Protein AF-0000000080585719 (afdb_homodimer)

Nearest PDB structures (foldseek):
  9jkq-assembly1_R  TM=3.607E-01  e=2.570E+00  Escherichia coli
  8w88-assembly1_R  TM=3.887E-01  e=6.322E+00  Homo sapiens
  5dwk-assembly1_B  TM=4.148E-01  e=4.590E+00  Escherichia coli K-12
  9jkq-assembly1_R  TM=3.609E-01  e=3.907E+00  Escherichia coli

Secondary structure (DSSP, 8-state):
-TT-HHHHHHHHHHHHTT-THHHHHHHHHIIIIIHHHHHHHHHHHTPPPPPHHHHHHHHHHHHHHHHHHHHHHHHHHTS-----S-HHHHHHHHHHHHHHHHHHHHHHHHH--/-TT-HHHHHHHHHHHHTT-THHHHHHHHHIIIIIHHHHHHHHHHTTPPPPPHHHHHHHHHHHHHHHHHHHHHHHHHHTS-----S-HHHHHHHHHHHHHHHHHHHHHHHHH--

pLDDT: mean 91.52, std 8.3, range [47.84, 97.88]

Radius of gyration: 17.31 Å; Cα contacts (8 Å, |Δi|>4): 203; chains: 2; bounding box: 44×42×34 Å

Structure (mmCIF, N/CA/C/O backbone):
data_AF-0000000080585719-model_v1
#
loop_
_entity.id
_entity.type
_entity.pdbx_description
1 polymer 'Transcriptional regulator TetR C-terminal Proteobacteria type domain-containing protein'
#
loop_
_atom_site.group_PDB
_atom_site.id
_atom_site.type_symbol
_atom_site.label_atom_id
_atom_site.label_alt_id
_atom_site.label_comp_id
_atom_site.label_asym_id
_atom_site.label_entity_id
_atom_site.label_seq_id
_atom_site.pdbx_PDB_ins_code
_atom_site.Cartn_x
_atom_site.Cartn_y
_atom_site.Cartn_z
_atom_site.occupancy
_atom_site.B_iso_or_equiv
_atom_site.auth_seq_id
_atom_site.auth_comp_id
_atom_site.auth_asym_id
_atom_site.auth_atom_id
_atom_site.pdbx_PDB_model_num
ATOM 1 N N . MET A 1 1 ? 10.328 -5.699 15.445 1 47.84 1 MET A N 1
ATOM 2 C CA . MET A 1 1 ? 9.688 -4.465 14.992 1 47.84 1 MET A CA 1
ATOM 3 C C . MET A 1 1 ? 9.953 -4.227 13.508 1 47.84 1 MET A C 1
ATOM 5 O O . MET A 1 1 ? 11.102 -4.109 13.094 1 47.84 1 MET A O 1
ATOM 9 N N . ILE A 1 2 ? 9.125 -4.602 12.672 1 58.59 2 ILE A N 1
ATOM 10 C CA . ILE A 1 2 ? 9.273 -4.762 11.234 1 58.59 2 ILE A CA 1
ATOM 11 C C . ILE A 1 2 ? 9.617 -3.416 10.594 1 58.59 2 ILE A C 1
ATOM 13 O O . ILE A 1 2 ? 10.195 -3.369 9.508 1 58.59 2 ILE A O 1
ATOM 17 N N . LEU A 1 3 ? 9.523 -2.436 11.453 1 74.31 3 LEU A N 1
ATOM 18 C CA . LEU A 1 3 ? 9.773 -1.144 10.82 1 74.31 3 LEU A CA 1
ATOM 19 C C . LEU A 1 3 ? 10.969 -0.452 11.461 1 74.31 3 LEU A C 1
ATOM 21 O O . LEU A 1 3 ? 10.852 0.673 11.953 1 74.31 3 LEU A O 1
ATOM 25 N N . GLN A 1 4 ? 12.102 -1.219 11.508 1 89.12 4 GLN A N 1
ATOM 26 C CA . GLN A 1 4 ? 13.32 -0.628 12.047 1 89.12 4 GLN A CA 1
ATOM 27 C C . GLN A 1 4 ? 14.125 0.063 10.953 1 89.12 4 GLN A C 1
ATOM 29 O O . GLN A 1 4 ? 14.203 -0.429 9.82 1 89.12 4 GLN A O 1
ATOM 34 N N . SER A 1 5 ? 14.742 1.029 11.344 1 90 5 SER A N 1
ATOM 35 C CA . SER A 1 5 ? 15.461 1.885 10.406 1 90 5 SER A CA 1
ATOM 36 C C . SER A 1 5 ? 16.516 1.099 9.648 1 90 5 SER A C 1
ATOM 38 O O . SER A 1 5 ? 16.5 1.054 8.414 1 90 5 SER A O 1
ATOM 40 N N . ASP A 1 6 ? 17.422 0.39 10.375 1 92 6 ASP A N 1
ATOM 41 C CA . ASP A 1 6 ? 18.531 -0.284 9.711 1 92 6 ASP A CA 1
ATOM 42 C C . ASP A 1 6 ? 18.031 -1.37 8.766 1 92 6 ASP A C 1
ATOM 44 O O . ASP A 1 6 ? 18.562 -1.542 7.668 1 92 6 ASP A O 1
ATOM 48 N N . TRP A 1 7 ? 17.062 -2.014 9.188 1 93 7 TRP A N 1
ATOM 49 C CA . TRP A 1 7 ? 16.531 -3.105 8.383 1 93 7 TRP A CA 1
ATOM 50 C C . TRP A 1 7 ? 15.914 -2.58 7.094 1 93 7 TRP A C 1
ATOM 52 O O . TRP A 1 7 ? 16.188 -3.096 6.008 1 93 7 TRP A O 1
ATOM 62 N N . ILE A 1 8 ? 15.203 -1.575 7.176 1 94.62 8 ILE A N 1
ATOM 63 C CA . ILE A 1 8 ? 14.508 -1.005 6.027 1 94.62 8 I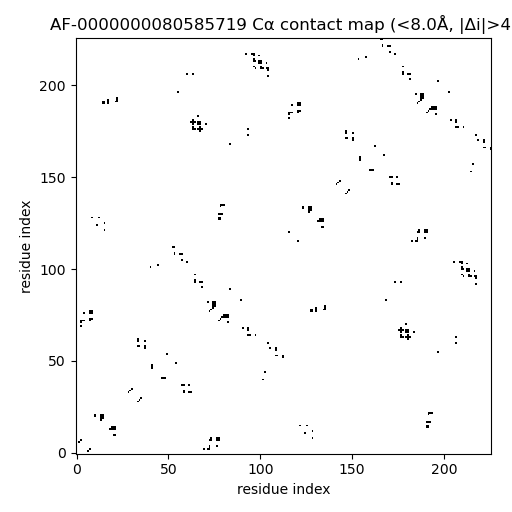LE A CA 1
ATOM 64 C C . ILE A 1 8 ? 15.531 -0.443 5.039 1 94.62 8 ILE A C 1
ATOM 66 O O . ILE A 1 8 ? 15.445 -0.699 3.836 1 94.62 8 ILE A O 1
ATOM 70 N N . ARG A 1 9 ? 16.469 0.208 5.559 1 94.12 9 ARG A N 1
ATOM 71 C CA . ARG A 1 9 ? 17.484 0.806 4.695 1 94.12 9 ARG A CA 1
ATOM 72 C C . ARG A 1 9 ? 18.328 -0.268 4.016 1 94.12 9 ARG A C 1
ATOM 74 O O . ARG A 1 9 ? 18.594 -0.188 2.816 1 94.12 9 ARG A O 1
ATOM 81 N N . ILE A 1 10 ? 18.688 -1.294 4.754 1 92.81 10 ILE A N 1
ATOM 82 C CA . ILE A 1 10 ? 19.484 -2.395 4.207 1 92.81 10 ILE A CA 1
ATOM 83 C C . ILE A 1 10 ? 18.672 -3.143 3.156 1 92.81 10 ILE A C 1
ATOM 85 O O . ILE A 1 10 ? 19.188 -3.488 2.092 1 92.81 10 ILE A O 1
ATOM 89 N N . PHE A 1 11 ? 17.484 -3.371 3.463 1 94.94 11 PHE A N 1
ATOM 90 C CA . PHE A 1 11 ? 16.609 -4.109 2.562 1 94.94 11 PHE A CA 1
ATOM 91 C C . PHE A 1 11 ? 16.469 -3.383 1.23 1 94.94 11 PHE A C 1
ATOM 93 O O . PHE A 1 11 ? 16.578 -3.996 0.168 1 94.94 11 PHE A O 1
ATOM 100 N N . ILE A 1 12 ? 16.266 -2.064 1.267 1 94.88 12 ILE A N 1
ATOM 101 C CA . ILE A 1 12 ? 16.094 -1.271 0.055 1 94.88 12 ILE A CA 1
ATOM 102 C C . ILE A 1 12 ? 17.422 -1.181 -0.693 1 94.88 12 ILE A C 1
ATOM 104 O O . ILE A 1 12 ? 17.469 -1.32 -1.917 1 94.88 12 ILE A O 1
ATOM 108 N N . PHE A 1 13 ? 18.484 -0.974 0.058 1 93.81 13 PHE A N 1
ATOM 109 C CA . PHE A 1 13 ? 19.797 -0.902 -0.562 1 93.81 13 PHE A CA 1
ATOM 110 C C . PHE A 1 13 ? 20.141 -2.215 -1.257 1 93.81 13 PHE A C 1
ATOM 112 O O . PHE A 1 13 ? 20.703 -2.215 -2.354 1 93.81 13 PHE A O 1
ATOM 119 N N . ALA A 1 14 ? 19.844 -3.324 -0.63 1 94.31 14 ALA A N 1
ATOM 120 C CA . ALA A 1 14 ? 20.094 -4.641 -1.21 1 94.31 14 ALA A CA 1
ATOM 121 C C . ALA A 1 14 ? 19.328 -4.82 -2.518 1 94.31 14 ALA A C 1
ATOM 123 O O . ALA A 1 14 ? 19.812 -5.484 -3.439 1 94.31 14 ALA A O 1
ATOM 124 N N . GLY A 1 15 ? 18.203 -4.285 -2.598 1 93.12 15 GLY A N 1
ATOM 125 C CA . GLY A 1 15 ? 17.422 -4.328 -3.826 1 93.12 15 GLY A CA 1
ATOM 126 C C . GLY A 1 15 ? 18.047 -3.525 -4.953 1 93.12 15 GLY A C 1
ATOM 127 O O . GLY A 1 15 ? 18.109 -3.99 -6.094 1 93.12 15 GLY A O 1
ATOM 128 N N . LEU A 1 16 ? 18.578 -2.373 -4.574 1 92 16 LEU A N 1
ATOM 129 C CA . LEU A 1 16 ? 19.188 -1.503 -5.578 1 92 16 LEU A CA 1
ATOM 130 C C . LEU A 1 16 ? 20.469 -2.109 -6.121 1 92 16 LEU A C 1
ATOM 132 O O . LEU A 1 16 ? 20.844 -1.867 -7.27 1 92 16 LEU A O 1
ATOM 136 N N . THR A 1 17 ? 21.047 -2.932 -5.273 1 88.94 17 THR A N 1
ATOM 137 C CA . THR A 1 17 ? 22.328 -3.523 -5.664 1 88.94 17 THR A CA 1
ATOM 138 C C . THR A 1 17 ? 22.141 -4.969 -6.117 1 88.94 17 THR A C 1
ATOM 140 O O . THR A 1 17 ? 23.109 -5.688 -6.352 1 88.94 17 THR A O 1
ATOM 143 N N . ARG A 1 18 ? 20.938 -5.438 -6.285 1 80.19 18 ARG A N 1
ATOM 144 C CA . ARG A 1 18 ? 20.547 -6.734 -6.82 1 80.19 18 ARG A CA 1
ATOM 145 C C . ARG A 1 18 ? 21.141 -7.871 -5.988 1 80.19 18 ARG A C 1
ATOM 147 O O . ARG A 1 18 ? 21.688 -8.82 -6.535 1 80.19 18 ARG A O 1
ATOM 154 N N . GLN A 1 19 ? 21 -7.664 -4.719 1 77.88 19 GLN A N 1
ATOM 155 C CA . GLN A 1 19 ? 21.375 -8.742 -3.809 1 77.88 19 GLN A CA 1
ATOM 156 C C . GLN A 1 19 ? 20.188 -9.688 -3.58 1 77.88 19 GLN A C 1
ATOM 158 O O . GLN A 1 19 ? 19.031 -9.273 -3.66 1 77.88 19 GLN A O 1
ATOM 163 N N . ALA A 1 20 ? 20.422 -10.906 -3.393 1 80.94 20 ALA A N 1
ATOM 164 C CA . ALA A 1 20 ? 19.438 -11.984 -3.393 1 80.94 20 ALA A CA 1
ATOM 165 C C . ALA A 1 20 ? 18.625 -11.992 -2.098 1 80.94 20 ALA A C 1
ATOM 167 O O . ALA A 1 20 ? 17.688 -12.766 -1.956 1 80.94 20 ALA A O 1
ATOM 168 N N . ILE A 1 21 ? 18.844 -11.125 -1.177 1 87.25 21 ILE A N 1
ATOM 169 C CA . ILE A 1 21 ? 18.203 -11.172 0.133 1 87.25 21 ILE A CA 1
ATOM 170 C C . ILE A 1 21 ? 16.703 -10.875 -0.011 1 87.25 21 ILE A C 1
ATOM 172 O O . ILE A 1 21 ? 15.883 -11.453 0.699 1 87.25 21 ILE A O 1
ATOM 176 N N . ASN A 1 22 ? 16.359 -9.992 -0.941 1 92.69 22 ASN A N 1
ATOM 177 C CA . ASN A 1 22 ? 14.961 -9.586 -1.087 1 92.69 22 ASN A CA 1
ATOM 178 C C . ASN A 1 22 ? 14.094 -10.734 -1.598 1 92.69 22 ASN A C 1
ATOM 180 O O . ASN A 1 22 ? 13.016 -10.984 -1.068 1 92.69 22 ASN A O 1
ATOM 184 N N . ASP A 1 23 ? 14.688 -11.398 -2.543 1 90.31 23 ASP A N 1
ATOM 185 C CA . ASP A 1 23 ? 13.945 -12.508 -3.137 1 90.31 23 ASP A CA 1
ATOM 186 C C . ASP A 1 23 ? 13.617 -13.57 -2.092 1 90.31 23 ASP A C 1
ATOM 188 O O . ASP A 1 23 ? 12.469 -14 -1.972 1 90.31 23 ASP A O 1
ATOM 192 N N . ARG A 1 24 ? 14.617 -13.945 -1.354 1 91.62 24 ARG A N 1
ATOM 193 C CA . ARG A 1 24 ? 14.438 -14.984 -0.346 1 91.62 24 ARG A CA 1
ATOM 194 C C . ARG A 1 24 ? 13.484 -14.531 0.75 1 91.62 24 ARG A C 1
ATOM 196 O O . ARG A 1 24 ? 12.594 -15.281 1.152 1 91.62 24 ARG A O 1
ATOM 203 N N . TYR A 1 25 ? 13.672 -13.305 1.174 1 93.69 25 TYR A N 1
ATOM 204 C CA . TYR A 1 25 ? 12.852 -12.75 2.246 1 93.69 25 TYR A CA 1
ATOM 205 C C . TYR A 1 25 ? 11.391 -12.648 1.819 1 93.69 25 TYR A C 1
ATOM 207 O O . TYR A 1 25 ? 10.492 -13.062 2.559 1 93.69 25 TYR A O 1
ATOM 215 N N . LEU A 1 26 ? 11.156 -12.211 0.657 1 95.06 26 LEU A N 1
ATOM 216 C CA . LEU A 1 26 ? 9.789 -11.969 0.188 1 95.06 26 LEU A CA 1
ATOM 217 C C . LEU A 1 26 ? 9.117 -13.281 -0.201 1 95.06 26 LEU A C 1
ATOM 219 O O . LEU A 1 26 ? 7.902 -13.43 -0.034 1 95.06 26 LEU A O 1
ATOM 223 N N . ALA A 1 27 ? 9.922 -14.227 -0.67 1 93.25 27 ALA A N 1
ATOM 224 C CA . ALA A 1 27 ? 9.367 -15.555 -0.932 1 93.25 27 ALA A CA 1
ATOM 225 C C . ALA A 1 27 ? 8.898 -16.219 0.359 1 93.25 27 ALA A C 1
ATOM 227 O O . ALA A 1 27 ? 7.828 -16.828 0.394 1 93.25 27 ALA A O 1
ATOM 228 N N . ASP A 1 28 ? 9.695 -16.078 1.362 1 94.31 28 ASP A N 1
ATOM 229 C CA . ASP A 1 28 ? 9.328 -16.641 2.66 1 94.31 28 ASP A CA 1
ATOM 230 C C . ASP A 1 28 ? 8.102 -15.93 3.238 1 94.31 28 ASP A C 1
ATOM 232 O O . ASP A 1 28 ? 7.215 -16.578 3.795 1 94.31 28 ASP A O 1
ATOM 236 N N . LEU A 1 29 ? 8.047 -14.625 3.113 1 95.12 29 LEU A N 1
ATOM 237 C CA . LEU A 1 29 ? 6.906 -13.844 3.582 1 95.12 29 LEU A CA 1
ATOM 238 C C . LEU A 1 29 ? 5.621 -14.273 2.885 1 95.12 29 LEU A C 1
ATOM 240 O O . LEU A 1 29 ? 4.59 -14.461 3.533 1 95.12 29 LEU A O 1
ATOM 244 N N . ARG A 1 30 ? 5.656 -14.477 1.627 1 95.62 30 ARG A N 1
ATOM 245 C CA . ARG A 1 30 ? 4.504 -14.922 0.853 1 95.62 30 ARG A CA 1
ATOM 246 C C . ARG A 1 30 ? 4.016 -16.281 1.335 1 95.62 30 ARG A C 1
ATOM 248 O O . ARG A 1 30 ? 2.824 -16.469 1.604 1 95.62 30 ARG A O 1
ATOM 255 N N . ALA A 1 31 ? 4.938 -17.219 1.535 1 93.75 31 ALA A N 1
ATOM 256 C CA . ALA A 1 31 ? 4.586 -18.594 1.883 1 93.75 31 ALA A CA 1
ATOM 257 C C . ALA A 1 31 ? 4.066 -18.688 3.314 1 93.75 31 ALA A C 1
ATOM 259 O O . ALA A 1 31 ? 3.123 -19.422 3.596 1 93.75 31 ALA A O 1
ATOM 260 N N . ARG A 1 32 ? 4.621 -17.844 4.145 1 95.44 32 ARG A N 1
ATOM 261 C CA . ARG A 1 32 ? 4.32 -18 5.566 1 95.44 32 ARG A CA 1
ATOM 262 C C . ARG A 1 32 ? 3.152 -17.125 5.984 1 95.44 32 ARG A C 1
ATOM 264 O O . ARG A 1 32 ? 2.402 -17.469 6.898 1 95.44 32 ARG A O 1
ATOM 271 N N . VAL A 1 33 ? 2.988 -16.078 5.258 1 96.44 33 VAL A N 1
ATOM 272 C CA . VAL A 1 33 ? 2.012 -15.117 5.77 1 96.44 33 VAL A CA 1
ATOM 273 C C . VAL A 1 33 ? 0.908 -14.906 4.738 1 96.44 33 VAL A C 1
ATOM 275 O O . VAL A 1 33 ? -0.271 -15.125 5.023 1 96.44 33 VAL A O 1
ATOM 278 N N . PHE A 1 34 ? 1.269 -14.57 3.537 1 97.44 34 PHE A N 1
ATOM 279 C CA . PHE A 1 34 ? 0.259 -14.219 2.547 1 97.44 34 PHE A CA 1
ATOM 280 C C . PHE A 1 34 ? -0.643 -15.406 2.242 1 97.44 34 PHE A C 1
ATOM 282 O O . PHE A 1 34 ? -1.868 -15.273 2.223 1 97.44 34 PHE A O 1
ATOM 289 N N . ASP A 1 35 ? -0.037 -16.547 2.055 1 96.75 35 ASP A N 1
ATOM 290 C CA . ASP A 1 35 ? -0.798 -17.734 1.726 1 96.75 35 ASP A CA 1
ATOM 291 C C . ASP A 1 35 ? -1.757 -18.109 2.855 1 96.75 35 ASP A C 1
ATOM 293 O O . ASP A 1 35 ? -2.902 -18.5 2.605 1 96.75 35 ASP A O 1
ATOM 297 N N . VAL A 1 36 ? -1.31 -17.969 4.074 1 97.12 36 VAL A N 1
ATOM 298 C CA . VAL A 1 36 ? -2.139 -18.281 5.234 1 97.12 36 VAL A CA 1
ATOM 299 C C . VAL A 1 36 ? -3.311 -17.312 5.312 1 97.12 36 VAL A C 1
ATOM 301 O O . VAL A 1 36 ? -4.449 -17.719 5.551 1 97.12 36 VAL A O 1
ATOM 304 N N . VAL A 1 37 ? -3.07 -16.062 5.066 1 96.81 37 VAL A N 1
ATOM 305 C CA . VAL A 1 37 ? -4.109 -15.031 5.109 1 96.81 37 VAL A CA 1
ATOM 306 C C . VAL A 1 37 ? -5.156 -15.312 4.031 1 96.81 37 VAL A C 1
ATOM 308 O O . VAL A 1 37 ? -6.359 -15.273 4.301 1 96.81 37 VAL A O 1
ATOM 311 N N . LEU A 1 38 ? -4.664 -15.656 2.846 1 96.06 38 LEU A N 1
ATOM 312 C CA . LEU A 1 38 ? -5.578 -15.906 1.739 1 96.06 38 LEU A CA 1
ATOM 313 C C . LEU A 1 38 ? -6.43 -17.141 2.01 1 96.06 38 LEU A C 1
ATOM 315 O O . LEU A 1 38 ? -7.621 -17.172 1.693 1 96.06 38 LEU A O 1
ATOM 319 N N . GLN A 1 39 ? -5.777 -18.141 2.6 1 96.19 39 GLN A N 1
ATOM 320 C CA . GLN A 1 39 ? -6.512 -19.359 2.932 1 96.19 39 GLN A CA 1
ATOM 321 C C . GLN A 1 39 ? -7.617 -19.078 3.947 1 96.19 39 GLN A C 1
ATOM 323 O O . GLN A 1 39 ? -8.742 -19.562 3.803 1 96.19 39 GLN A O 1
ATOM 328 N N . GLU A 1 40 ? -7.309 -18.281 4.918 1 96.5 40 GLU A N 1
ATOM 329 C CA . GLU A 1 40 ? -8.289 -17.922 5.945 1 96.5 40 GLU A CA 1
ATOM 330 C C . GLU A 1 40 ? -9.414 -17.078 5.367 1 96.5 40 GLU A C 1
ATOM 332 O O . GLU A 1 40 ? -10.578 -17.234 5.734 1 96.5 40 GLU A O 1
ATOM 337 N N . LEU A 1 41 ? -9.055 -16.188 4.477 1 95.31 41 LEU A N 1
ATOM 338 C CA . LEU A 1 41 ? -10.062 -15.336 3.85 1 95.31 41 LEU A CA 1
ATOM 339 C C . LEU A 1 41 ? -11 -16.156 2.975 1 95.31 41 LEU A C 1
ATOM 341 O O . LEU A 1 41 ? -12.211 -15.938 2.988 1 95.31 41 LEU A O 1
ATOM 345 N N . ARG A 1 42 ? -10.43 -17.078 2.203 1 94.62 42 ARG A N 1
ATOM 346 C CA . ARG A 1 42 ? -11.25 -17.938 1.36 1 94.62 42 ARG A CA 1
ATOM 347 C C . ARG A 1 42 ? -12.203 -18.781 2.203 1 94.62 42 ARG A C 1
ATOM 349 O O . ARG A 1 42 ? -13.375 -18.953 1.854 1 94.62 42 ARG A O 1
ATOM 356 N N . PHE A 1 43 ? -11.656 -19.312 3.307 1 95.19 43 PHE A N 1
ATOM 357 C CA . PHE A 1 43 ? -12.461 -20.125 4.203 1 95.19 43 PHE A CA 1
ATOM 358 C C . PHE A 1 43 ? -13.602 -19.312 4.801 1 95.19 43 PHE A C 1
ATOM 360 O O . PHE A 1 43 ? -14.758 -19.75 4.785 1 95.19 43 PHE A O 1
ATOM 367 N N . GLU A 1 44 ? -13.266 -18.141 5.297 1 94.56 44 GLU A N 1
ATOM 368 C CA . GLU A 1 44 ? -14.234 -17.281 5.953 1 94.56 44 GLU A CA 1
ATOM 369 C C . GLU A 1 44 ? -15.367 -16.891 4.996 1 94.56 44 GLU A C 1
ATOM 371 O O . GLU A 1 44 ? -16.516 -16.75 5.414 1 94.56 44 GLU A O 1
ATOM 376 N N . HIS A 1 45 ? -15.062 -16.797 3.762 1 92.88 45 HIS A N 1
ATOM 377 C CA . HIS A 1 45 ? -16.062 -16.266 2.836 1 92.88 45 HIS A CA 1
ATOM 378 C C . HIS A 1 45 ? -16.578 -17.359 1.911 1 92.88 45 HIS A C 1
ATOM 380 O O . HIS A 1 45 ? -17.312 -17.078 0.961 1 92.88 45 HIS A O 1
ATOM 386 N N . GLY A 1 46 ? -16.141 -18.578 2.127 1 92.44 46 GLY A N 1
ATOM 387 C CA . GLY A 1 46 ? -16.672 -19.719 1.407 1 92.44 46 GLY A CA 1
ATOM 388 C C . GLY A 1 46 ? -16.266 -19.75 -0.054 1 92.44 46 GLY A C 1
ATOM 389 O O . GLY A 1 46 ? -17.078 -20.094 -0.92 1 92.44 46 GLY A O 1
ATOM 390 N N . LEU A 1 47 ? -15.094 -19.359 -0.345 1 92.56 47 LEU A N 1
ATOM 391 C CA . LEU A 1 47 ? -14.609 -19.312 -1.722 1 92.56 47 LEU A CA 1
ATOM 392 C C . LEU A 1 47 ? -13.867 -20.594 -2.076 1 92.56 47 LEU A C 1
ATOM 394 O O . LEU A 1 47 ? -13.141 -21.156 -1.247 1 92.56 47 LEU A O 1
ATOM 398 N N . ALA A 1 48 ? -14.117 -21.047 -3.287 1 93 48 ALA A N 1
ATOM 399 C CA . ALA A 1 48 ? -13.438 -22.25 -3.787 1 93 48 ALA A CA 1
ATOM 400 C C . ALA A 1 48 ? -11.945 -21.984 -4.004 1 93 48 ALA A C 1
ATOM 402 O O . ALA A 1 48 ? -11.508 -20.828 -3.984 1 93 48 ALA A O 1
ATOM 403 N N . GLU A 1 49 ? -11.172 -23 -4.109 1 93.62 49 GLU A N 1
ATOM 404 C CA . GLU A 1 49 ? -9.758 -22.875 -4.453 1 93.62 49 GLU A CA 1
ATOM 405 C C . GLU A 1 49 ? -9.562 -22.078 -5.738 1 93.62 49 GLU A C 1
ATOM 407 O O . GLU A 1 49 ? -10.312 -22.25 -6.699 1 93.62 49 GLU A O 1
ATOM 412 N N . PRO A 1 50 ? -8.602 -21.281 -5.676 1 93.12 50 PRO A N 1
ATOM 413 C CA . PRO A 1 50 ? -8.43 -20.406 -6.84 1 93.12 50 PRO A CA 1
ATOM 414 C C . PRO A 1 50 ? -7.754 -21.125 -8.016 1 93.12 50 PRO A C 1
ATOM 416 O O . PRO A 1 50 ? -6.973 -22.047 -7.809 1 93.12 50 PRO A O 1
ATOM 419 N N . THR A 1 51 ? -8.117 -20.656 -9.234 1 93.88 51 THR A N 1
ATOM 420 C CA . THR A 1 51 ? -7.258 -20.938 -10.367 1 93.88 51 THR A CA 1
ATOM 421 C C . THR A 1 51 ? -5.91 -20.234 -10.227 1 93.88 51 THR A C 1
ATOM 423 O O . THR A 1 51 ? -5.734 -19.406 -9.328 1 93.88 51 THR A O 1
ATOM 426 N N . ALA A 1 52 ? -4.98 -20.547 -11.062 1 92.38 52 ALA A N 1
ATOM 427 C CA . ALA A 1 52 ? -3.662 -19.922 -11.016 1 92.38 52 ALA A CA 1
ATOM 428 C C . ALA A 1 52 ? -3.766 -18.406 -11.156 1 92.38 52 ALA A C 1
ATOM 430 O O . ALA A 1 52 ? -3.123 -17.656 -10.414 1 92.38 52 ALA A O 1
ATOM 431 N N . GLN A 1 53 ? -4.582 -17.938 -12.047 1 90.94 53 GLN A N 1
ATOM 432 C CA . GLN A 1 53 ? -4.75 -16.5 -12.281 1 90.94 53 GLN A CA 1
ATOM 433 C C . GLN A 1 53 ? -5.465 -15.836 -11.117 1 90.94 53 GLN A C 1
ATOM 435 O O . GLN A 1 53 ? -5.105 -14.719 -10.719 1 90.94 53 GLN A O 1
ATOM 440 N N . GLN A 1 54 ? -6.445 -16.547 -10.594 1 91.31 54 GLN A N 1
ATOM 441 C CA . GLN A 1 54 ? -7.152 -16 -9.43 1 91.31 54 GLN A CA 1
ATOM 442 C C . GLN A 1 54 ? -6.211 -15.844 -8.242 1 91.31 54 GLN A C 1
ATOM 444 O O . GLN A 1 54 ? -6.285 -14.852 -7.516 1 91.31 54 GLN A O 1
ATOM 449 N N . TYR A 1 55 ? -5.344 -16.828 -8.07 1 92.88 55 TYR A N 1
ATOM 450 C CA . TYR A 1 55 ? -4.367 -16.766 -6.984 1 92.88 55 TYR A CA 1
ATOM 451 C C . TYR A 1 55 ? -3.436 -15.57 -7.16 1 92.88 55 TYR A C 1
ATOM 453 O O . TYR A 1 55 ? -3.168 -14.844 -6.207 1 92.88 55 TYR A O 1
ATOM 461 N N . GLU A 1 56 ? -2.986 -15.367 -8.367 1 91.62 56 GLU A N 1
ATOM 462 C CA . GLU A 1 56 ? -2.104 -14.242 -8.648 1 91.62 56 GLU A CA 1
ATOM 463 C C . GLU A 1 56 ? -2.785 -12.914 -8.336 1 91.62 56 GLU A C 1
ATOM 465 O O . GLU A 1 56 ? -2.154 -11.992 -7.805 1 91.62 56 GLU A O 1
ATOM 470 N N . ASP A 1 57 ? -4.062 -12.859 -8.641 1 92 57 ASP A N 1
ATOM 471 C CA . ASP A 1 57 ? -4.824 -11.656 -8.352 1 92 57 ASP A CA 1
ATOM 472 C C . ASP A 1 57 ? -5.023 -11.477 -6.852 1 92 57 ASP A C 1
ATOM 474 O O . ASP A 1 57 ? -4.922 -10.359 -6.336 1 92 57 ASP A O 1
ATOM 478 N N . GLU A 1 58 ? -5.32 -12.594 -6.223 1 94.38 58 GLU A N 1
ATOM 479 C CA . GLU A 1 58 ? -5.574 -12.547 -4.785 1 94.38 58 GLU A CA 1
ATOM 480 C C . GLU A 1 58 ? -4.316 -12.156 -4.016 1 94.38 58 GLU A C 1
ATOM 482 O O . GLU A 1 58 ? -4.387 -11.391 -3.053 1 94.38 58 GLU A O 1
ATOM 487 N N . ILE A 1 59 ? -3.234 -12.711 -4.43 1 95.69 59 ILE A N 1
ATOM 488 C CA . ILE A 1 59 ? -1.987 -12.43 -3.727 1 95.69 59 ILE A CA 1
ATOM 489 C C . ILE A 1 59 ? -1.626 -10.961 -3.881 1 95.69 59 ILE A C 1
ATOM 491 O O . ILE A 1 59 ? -1.062 -10.352 -2.965 1 95.69 59 ILE A O 1
ATOM 495 N N . GLU A 1 60 ? -1.946 -10.344 -5.004 1 96.31 60 GLU A N 1
ATOM 496 C CA . GLU A 1 60 ? -1.693 -8.922 -5.223 1 96.31 60 GLU A CA 1
ATOM 497 C C . GLU A 1 60 ? -2.5 -8.062 -4.254 1 96.31 60 GLU A C 1
ATOM 499 O O . GLU A 1 60 ? -2.043 -6.996 -3.832 1 96.31 60 GLU A O 1
ATOM 504 N N . PHE A 1 61 ? -3.697 -8.586 -3.971 1 96.12 61 PHE A N 1
ATOM 505 C CA . PHE A 1 61 ? -4.516 -7.906 -2.973 1 96.12 61 PHE A CA 1
ATOM 506 C C . PHE A 1 61 ? -3.803 -7.863 -1.626 1 96.12 61 PHE A C 1
ATOM 508 O O . PHE A 1 61 ? -3.76 -6.816 -0.975 1 96.12 61 PHE A O 1
ATOM 515 N N . VAL A 1 62 ? -3.133 -8.922 -1.232 1 97.31 62 VAL A N 1
ATOM 516 C CA . VAL A 1 62 ? -2.418 -9.008 0.037 1 97.31 62 VAL A CA 1
ATOM 517 C C . VAL A 1 62 ? -1.141 -8.172 -0.033 1 97.31 62 VAL A C 1
ATOM 519 O O . VAL A 1 62 ? -0.764 -7.52 0.943 1 97.31 62 VAL A O 1
ATOM 522 N N . TRP A 1 63 ? -0.471 -8.164 -1.158 1 97.69 63 TRP A N 1
ATOM 523 C CA . TRP A 1 63 ? 0.696 -7.312 -1.374 1 97.69 63 TRP A CA 1
ATOM 524 C C . TRP A 1 63 ? 0.365 -5.852 -1.099 1 97.69 63 TRP A C 1
ATOM 526 O O . TRP A 1 63 ? 1.218 -5.09 -0.633 1 97.69 63 TRP A O 1
ATOM 536 N N . GLY A 1 64 ? -0.91 -5.496 -1.423 1 97.44 64 GLY A N 1
ATOM 537 C CA . GLY A 1 64 ? -1.339 -4.129 -1.159 1 97.44 64 GLY A CA 1
ATOM 538 C C . GLY A 1 64 ? -1.236 -3.746 0.305 1 97.44 64 GLY A C 1
ATOM 539 O O . GLY A 1 64 ? -0.774 -2.65 0.633 1 97.44 64 GLY A O 1
ATOM 540 N N . LEU A 1 65 ? -1.618 -4.668 1.138 1 97.5 65 LEU A N 1
ATOM 541 C CA . LEU A 1 65 ? -1.513 -4.41 2.57 1 97.5 65 LEU A CA 1
ATOM 542 C C . LEU A 1 65 ? -0.052 -4.348 3.006 1 97.5 65 LEU A C 1
ATOM 544 O O . LEU A 1 65 ? 0.339 -3.453 3.758 1 97.5 65 LEU A O 1
ATOM 548 N N . HIS A 1 66 ? 0.747 -5.348 2.564 1 97.38 66 HIS A N 1
ATOM 549 C CA . HIS A 1 66 ? 2.172 -5.348 2.879 1 97.38 66 HIS A CA 1
ATOM 550 C C . HIS A 1 66 ? 2.83 -4.039 2.463 1 97.38 66 HIS A C 1
ATOM 552 O O . HIS A 1 66 ? 3.59 -3.449 3.234 1 97.38 66 HIS A O 1
ATOM 558 N N . ALA A 1 67 ? 2.461 -3.57 1.286 1 97.88 67 AL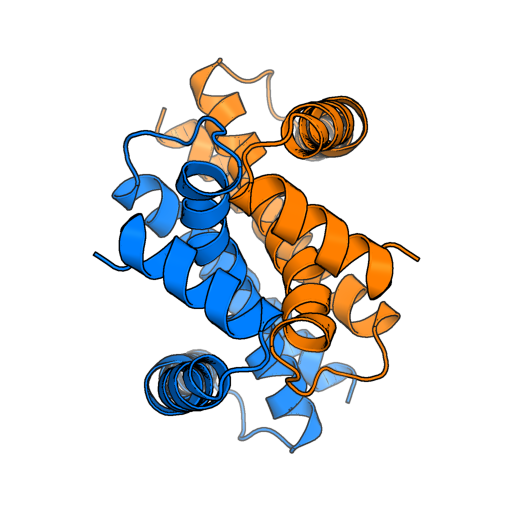A A N 1
ATOM 559 C CA . ALA A 1 67 ? 3.018 -2.328 0.759 1 97.88 67 ALA A CA 1
ATOM 560 C C . ALA A 1 67 ? 2.629 -1.138 1.631 1 97.88 67 ALA A C 1
ATOM 562 O O . ALA A 1 67 ? 3.461 -0.276 1.925 1 97.88 67 ALA A O 1
ATOM 563 N N . ALA A 1 68 ? 1.39 -1.127 2.043 1 97.69 68 ALA A N 1
ATOM 564 C CA . ALA A 1 68 ? 0.883 -0.009 2.834 1 97.69 68 ALA A CA 1
ATOM 565 C C . ALA A 1 68 ? 1.605 0.084 4.176 1 97.69 68 ALA A C 1
ATOM 567 O O . ALA A 1 68 ? 1.886 1.183 4.66 1 97.69 68 ALA A O 1
ATOM 568 N N . ILE A 1 69 ? 1.965 -1.032 4.742 1 97.31 69 ILE A N 1
ATOM 569 C CA . ILE A 1 69 ? 2.619 -1.067 6.047 1 97.31 69 ILE A CA 1
ATOM 570 C C . ILE A 1 69 ? 4.113 -0.802 5.879 1 97.31 69 ILE A C 1
ATOM 572 O O . ILE A 1 69 ? 4.688 0.033 6.586 1 97.31 69 ILE A O 1
ATOM 576 N N . PHE A 1 70 ? 4.762 -1.461 4.941 1 97.44 70 PHE A N 1
ATOM 577 C CA . PHE A 1 70 ? 6.191 -1.312 4.688 1 97.44 70 PHE A CA 1
ATOM 578 C C . PHE A 1 70 ? 6.527 0.128 4.324 1 97.44 70 PHE A C 1
ATOM 580 O O . PHE A 1 70 ? 7.586 0.636 4.699 1 97.44 70 PHE A O 1
ATOM 587 N N . TYR A 1 71 ? 5.648 0.77 3.656 1 97.38 71 TYR A N 1
ATOM 588 C CA . TYR A 1 71 ? 5.887 2.113 3.141 1 97.38 71 TYR A CA 1
ATOM 589 C C . TYR A 1 71 ? 5.953 3.129 4.273 1 97.38 71 TYR A C 1
ATOM 591 O O . TYR A 1 71 ? 6.645 4.145 4.164 1 97.38 71 TYR A O 1
ATOM 599 N N . VAL A 1 72 ? 5.293 2.873 5.34 1 96.69 72 VAL A N 1
ATOM 600 C CA . VAL A 1 72 ? 5.398 3.75 6.504 1 96.69 72 VAL A CA 1
ATOM 601 C C . VAL A 1 72 ? 6.852 3.822 6.965 1 96.69 72 VAL A C 1
ATOM 603 O O . VAL A 1 72 ? 7.371 4.91 7.23 1 96.69 72 VAL A O 1
ATOM 606 N N . GLY A 1 73 ? 7.504 2.678 7.004 1 95.81 73 GLY A N 1
ATOM 607 C CA . GLY A 1 73 ? 8.922 2.65 7.348 1 95.81 73 GLY A CA 1
ATOM 608 C C . GLY A 1 73 ? 9.789 3.361 6.328 1 95.81 73 GLY A C 1
ATOM 609 O O . GLY A 1 73 ? 10.719 4.086 6.699 1 95.81 73 GLY A O 1
ATOM 610 N N . VAL A 1 74 ? 9.445 3.158 5.082 1 96.06 74 VAL A N 1
ATOM 611 C CA . VAL A 1 74 ? 10.219 3.793 4.02 1 96.06 74 VAL A CA 1
ATOM 612 C C . VAL A 1 74 ? 10.094 5.312 4.121 1 96.06 74 VAL A C 1
ATOM 614 O O . VAL A 1 74 ? 11.086 6.035 4.027 1 96.06 74 VAL A O 1
ATOM 617 N N . ARG A 1 75 ? 8.852 5.758 4.348 1 95.81 75 ARG A N 1
ATOM 618 C CA . ARG A 1 75 ? 8.617 7.188 4.504 1 95.81 75 ARG A CA 1
ATOM 619 C C . ARG A 1 75 ? 9.445 7.754 5.652 1 95.81 75 ARG A C 1
ATOM 621 O O . ARG A 1 75 ? 10.078 8.805 5.512 1 95.81 75 ARG A O 1
ATOM 628 N N . LYS A 1 76 ? 9.477 7.031 6.645 1 94.88 76 LYS A N 1
ATOM 629 C CA . LYS A 1 76 ? 10.141 7.527 7.848 1 94.88 76 LYS A CA 1
ATOM 630 C C . LYS A 1 76 ? 11.656 7.445 7.711 1 94.88 76 LYS A C 1
ATOM 632 O O . LYS A 1 76 ? 12.359 8.438 7.914 1 94.88 76 LYS A O 1
ATOM 637 N N . TRP A 1 77 ? 12.164 6.328 7.266 1 94.75 77 TRP A N 1
ATOM 638 C CA . TRP A 1 77 ? 13.578 6.043 7.465 1 94.75 77 TRP A CA 1
ATOM 639 C C . TRP A 1 77 ? 14.367 6.273 6.176 1 94.75 77 TRP A C 1
ATOM 641 O O . TRP A 1 77 ? 15.594 6.371 6.203 1 94.75 77 TRP A O 1
ATOM 651 N N . VAL A 1 78 ? 13.68 6.293 5.094 1 94.62 78 VAL A N 1
ATOM 652 C CA . VAL A 1 78 ? 14.367 6.5 3.82 1 94.62 78 VAL A CA 1
ATOM 653 C C . VAL A 1 78 ? 14.102 7.914 3.312 1 94.62 78 VAL A C 1
ATOM 655 O O . VAL A 1 78 ? 15.031 8.633 2.939 1 94.62 78 VAL A O 1
ATOM 658 N N . TYR A 1 79 ? 12.914 8.352 3.408 1 94.44 79 TYR A N 1
ATOM 659 C CA . TYR A 1 79 ? 12.562 9.641 2.83 1 94.44 79 TYR A CA 1
ATOM 660 C C . TYR A 1 79 ? 12.578 10.734 3.891 1 94.44 79 TYR A C 1
ATOM 662 O O . TYR A 1 79 ? 12.555 11.93 3.564 1 94.44 79 TYR A O 1
ATOM 670 N N . GLY A 1 80 ? 12.547 10.414 5.199 1 92 80 GLY A N 1
ATOM 671 C CA . GLY A 1 80 ? 12.586 11.391 6.277 1 92 80 GLY A CA 1
ATOM 672 C C . GLY A 1 80 ? 11.289 12.172 6.422 1 92 80 GLY A C 1
ATOM 673 O O . GLY A 1 80 ? 11.305 13.336 6.824 1 92 80 GLY A O 1
ATOM 674 N N . LEU A 1 81 ? 10.188 11.539 6.07 1 92.94 81 LEU A N 1
ATOM 675 C CA . LEU A 1 81 ? 8.875 12.18 6.156 1 92.94 81 LEU A CA 1
ATOM 676 C C . LEU A 1 81 ? 8.227 11.922 7.512 1 92.94 81 LEU A C 1
ATOM 678 O O . LEU A 1 81 ? 8.516 10.906 8.156 1 92.94 81 LEU A O 1
ATOM 682 N N . PRO A 1 82 ? 7.43 12.859 7.848 1 92.06 82 PRO A N 1
ATOM 683 C CA . PRO A 1 82 ? 6.688 12.586 9.078 1 92.06 82 PRO A CA 1
ATOM 684 C C . PRO A 1 82 ? 5.676 11.453 8.922 1 92.06 82 PRO A C 1
ATOM 686 O O . PRO A 1 82 ? 5.051 11.32 7.871 1 92.06 82 PRO A O 1
ATOM 689 N N . VAL A 1 83 ? 5.539 10.602 9.953 1 94 83 VAL A N 1
ATOM 690 C CA . VAL A 1 83 ? 4.535 9.539 10.039 1 94 83 VAL A CA 1
ATOM 691 C C . VAL A 1 83 ? 3.852 9.586 11.398 1 94 83 VAL A C 1
ATOM 693 O O . VAL A 1 83 ? 4.395 10.148 12.352 1 94 83 VAL A O 1
ATOM 696 N N . PRO A 1 84 ? 2.664 9.055 11.422 1 93.81 84 PRO A N 1
ATOM 697 C CA . PRO A 1 84 ? 1.986 9.031 12.727 1 93.81 84 PRO A CA 1
ATOM 698 C C . PRO A 1 84 ? 2.811 8.344 13.812 1 93.81 84 PRO A C 1
ATOM 700 O O . PRO A 1 84 ? 3.49 7.352 13.539 1 93.81 84 PRO A O 1
ATOM 703 N N . GLU A 1 85 ? 2.721 8.812 15.047 1 91.62 85 GLU A N 1
ATOM 704 C CA . GLU A 1 85 ? 3.488 8.289 16.172 1 91.62 85 GLU A CA 1
ATOM 705 C C . GLU A 1 85 ? 2.945 6.941 16.641 1 91.62 85 GLU A C 1
ATOM 707 O O . GLU A 1 85 ? 3.713 6.059 17.031 1 91.62 85 GLU A O 1
ATOM 712 N N . ASP A 1 86 ? 1.65 6.809 16.594 1 92.56 86 ASP A N 1
ATOM 713 C CA . ASP A 1 86 ? 1.03 5.559 17.016 1 92.56 86 ASP A CA 1
ATOM 714 C C . ASP A 1 86 ? 0.955 4.566 15.852 1 92.56 86 ASP A C 1
ATOM 716 O O . ASP A 1 86 ? -0.087 4.438 15.211 1 92.56 86 ASP A O 1
ATOM 720 N N . LEU A 1 87 ? 2.016 3.834 15.719 1 92.81 87 LEU A N 1
ATOM 721 C CA . LEU A 1 87 ? 2.129 2.93 14.578 1 92.81 87 LEU A CA 1
ATOM 722 C C . LEU A 1 87 ? 1.179 1.746 14.734 1 92.81 87 LEU A C 1
ATOM 724 O O . LEU A 1 87 ? 0.671 1.221 13.734 1 92.81 87 LEU A O 1
ATOM 728 N N . ASP A 1 88 ? 0.952 1.339 15.977 1 93.44 88 ASP A N 1
ATOM 729 C CA . ASP A 1 88 ? 0.018 0.239 16.188 1 93.44 88 ASP A CA 1
ATOM 730 C C . ASP A 1 88 ? -1.382 0.603 15.703 1 93.44 88 ASP A C 1
ATOM 732 O O . ASP A 1 88 ? -2.057 -0.214 15.07 1 93.44 88 ASP A O 1
ATOM 736 N N . ARG A 1 89 ? -1.77 1.771 15.992 1 92.06 89 ARG A N 1
ATOM 737 C CA . ARG A 1 89 ? -3.072 2.254 15.547 1 92.06 89 ARG A CA 1
ATOM 738 C C . ARG A 1 89 ? -3.119 2.383 14.031 1 92.06 89 ARG A C 1
ATOM 740 O O . ARG A 1 89 ? -4.117 2.025 13.398 1 92.06 89 ARG A O 1
ATOM 747 N N . LEU A 1 90 ? -2.029 2.883 13.453 1 94.19 90 LEU A N 1
ATOM 748 C CA . LEU A 1 90 ? -1.954 3.039 12.008 1 94.19 90 LEU A CA 1
ATOM 749 C C . LEU A 1 90 ? -2.059 1.687 11.305 1 94.19 90 LEU A C 1
ATOM 751 O O . LEU A 1 90 ? -2.82 1.534 10.352 1 94.19 90 LEU A O 1
ATOM 755 N N . VAL A 1 91 ? -1.38 0.705 11.82 1 94.75 91 VAL A N 1
ATOM 756 C CA . VAL A 1 91 ? -1.391 -0.632 11.234 1 94.75 91 VAL A CA 1
ATOM 757 C C . VAL A 1 91 ? -2.781 -1.246 11.375 1 94.75 91 VAL A C 1
ATOM 759 O O . VAL A 1 91 ? -3.281 -1.887 10.453 1 94.75 91 VAL A O 1
ATOM 762 N N . ALA A 1 92 ? -3.412 -1.036 12.516 1 93.56 92 ALA A N 1
ATOM 763 C CA . ALA A 1 92 ? -4.77 -1.536 12.727 1 93.56 92 ALA A CA 1
ATOM 764 C C . ALA A 1 92 ? -5.742 -0.933 11.719 1 93.56 92 ALA A C 1
ATOM 766 O O . ALA A 1 92 ? -6.637 -1.619 11.227 1 93.56 92 ALA A O 1
ATOM 767 N N . GLN A 1 93 ? -5.562 0.325 11.438 1 92.94 93 GLN A N 1
ATOM 768 C CA . GLN A 1 93 ? -6.43 0.998 10.477 1 92.94 93 GLN A CA 1
ATOM 769 C C . GLN A 1 93 ? -6.25 0.423 9.078 1 92.94 93 GLN A C 1
ATOM 771 O O . GLN A 1 93 ? -7.223 0.248 8.336 1 92.94 93 GLN A O 1
ATOM 776 N N . LYS A 1 94 ? -5.023 0.16 8.75 1 95.75 94 LYS A N 1
ATOM 777 C CA . LYS A 1 94 ? -4.754 -0.445 7.445 1 95.75 94 LYS A CA 1
ATOM 778 C C . LYS A 1 94 ? -5.348 -1.847 7.355 1 95.75 94 LYS A C 1
ATOM 780 O O . LYS A 1 94 ? -5.883 -2.234 6.316 1 95.75 94 LYS A O 1
ATOM 785 N N . LEU A 1 95 ? -5.258 -2.588 8.422 1 95.12 95 LEU A N 1
ATOM 786 C CA . LEU A 1 95 ? -5.832 -3.928 8.477 1 95.12 95 LEU A CA 1
ATOM 787 C C . LEU A 1 95 ? -7.352 -3.873 8.352 1 95.12 95 LEU A C 1
ATOM 789 O O . LEU A 1 95 ? -7.953 -4.699 7.66 1 95.12 95 LEU A O 1
ATOM 793 N N . ASP A 1 96 ? -7.93 -2.912 8.984 1 92.75 96 ASP A N 1
ATOM 794 C CA . ASP A 1 96 ? -9.383 -2.754 8.922 1 92.75 96 ASP A CA 1
ATOM 795 C C . ASP A 1 96 ? -9.844 -2.484 7.492 1 92.75 96 ASP A C 1
ATOM 797 O O . ASP A 1 96 ? -10.828 -3.064 7.031 1 92.75 96 ASP A O 1
ATOM 801 N N . ALA A 1 97 ? -9.172 -1.581 6.855 1 93.75 97 ALA A N 1
ATOM 802 C CA . ALA A 1 97 ? -9.523 -1.258 5.477 1 93.75 97 ALA A CA 1
ATOM 803 C C . ALA A 1 97 ? -9.359 -2.475 4.57 1 93.75 97 ALA A C 1
ATOM 8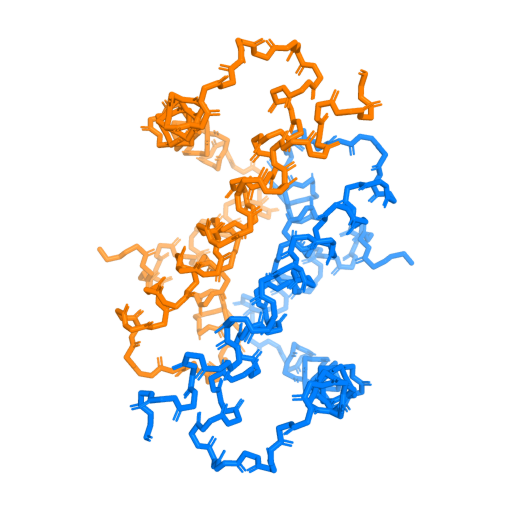05 O O . ALA A 1 97 ? -10.195 -2.725 3.697 1 93.75 97 ALA A O 1
ATOM 806 N N . PHE A 1 98 ? -8.281 -3.223 4.82 1 95.94 98 PHE A N 1
ATOM 807 C CA . PHE A 1 98 ? -8.008 -4.441 4.066 1 95.94 98 PHE A CA 1
ATOM 808 C C . PHE A 1 98 ? -9.133 -5.453 4.246 1 95.94 98 PHE A C 1
ATOM 810 O O . PHE A 1 98 ? -9.672 -5.973 3.268 1 95.94 98 PHE A O 1
ATOM 817 N N . LEU A 1 99 ? -9.531 -5.652 5.461 1 93.62 99 LEU A N 1
ATOM 818 C CA . LEU A 1 99 ? -10.555 -6.645 5.766 1 93.62 99 LEU A CA 1
ATOM 819 C C . LEU A 1 99 ? -11.922 -6.195 5.246 1 93.62 99 LEU A C 1
ATOM 821 O O . LEU A 1 99 ? -12.734 -7.027 4.832 1 93.62 99 LEU A O 1
ATOM 825 N N . ALA A 1 100 ? -12.133 -4.93 5.246 1 91.69 100 ALA A N 1
ATOM 826 C CA . ALA A 1 100 ? -13.398 -4.391 4.758 1 91.69 100 ALA A CA 1
ATOM 827 C C . ALA A 1 100 ? -13.547 -4.609 3.256 1 91.69 100 ALA A C 1
ATOM 829 O O . ALA A 1 100 ? -14.656 -4.793 2.756 1 91.69 100 ALA A O 1
ATOM 830 N N . SER A 1 101 ? -12.453 -4.602 2.607 1 93.5 101 SER A N 1
ATOM 831 C CA . SER A 1 101 ? -12.523 -4.688 1.152 1 93.5 101 SER A CA 1
ATOM 832 C C . SER A 1 101 ? -12.398 -6.129 0.674 1 93.5 101 SER A C 1
ATOM 834 O O . SER A 1 101 ? -12.703 -6.434 -0.481 1 93.5 101 SER A O 1
ATOM 836 N N . ALA A 1 102 ? -12 -7.039 1.51 1 92.94 102 ALA A N 1
ATOM 837 C CA . ALA A 1 102 ? -11.609 -8.398 1.14 1 92.94 102 ALA A CA 1
ATOM 838 C C . ALA A 1 102 ? -12.766 -9.148 0.492 1 92.94 102 ALA A C 1
ATOM 840 O O . ALA A 1 102 ? -12.609 -9.734 -0.583 1 92.94 102 ALA A O 1
ATOM 841 N N . PRO A 1 103 ? -13.977 -9.062 1.07 1 87.62 103 PRO A N 1
ATOM 842 C CA . PRO A 1 103 ? -15.062 -9.836 0.469 1 87.62 103 PRO A CA 1
ATOM 843 C C . PRO A 1 103 ? -15.367 -9.414 -0.967 1 87.62 103 PRO A C 1
ATOM 845 O O . PRO A 1 103 ? -15.477 -10.266 -1.854 1 87.62 103 PRO A O 1
ATOM 848 N N . ARG A 1 104 ? -15.453 -8.148 -1.168 1 87.38 104 ARG A N 1
ATOM 849 C CA . ARG A 1 104 ? -15.758 -7.648 -2.504 1 87.38 104 ARG A CA 1
ATOM 850 C C . ARG A 1 104 ? -14.586 -7.871 -3.451 1 87.38 104 ARG A C 1
ATOM 852 O O . ARG A 1 104 ? -14.773 -8.242 -4.609 1 87.38 104 ARG A O 1
ATOM 859 N N . ALA A 1 105 ? -13.406 -7.633 -2.895 1 89.69 105 ALA A N 1
ATOM 860 C CA . ALA A 1 105 ? -12.211 -7.777 -3.721 1 89.69 105 ALA A CA 1
ATOM 861 C C . ALA A 1 105 ? -12.055 -9.219 -4.211 1 89.69 105 ALA A C 1
ATOM 863 O O . ALA A 1 105 ? -11.852 -9.453 -5.406 1 89.69 105 ALA A O 1
ATOM 864 N N . LEU A 1 106 ? -12.266 -10.164 -3.375 1 90 106 LEU A N 1
ATOM 865 C CA . LEU A 1 106 ? -12.062 -11.562 -3.721 1 90 106 LEU A CA 1
ATOM 866 C C . LEU A 1 106 ? -13.164 -12.062 -4.652 1 90 106 LEU A C 1
ATOM 868 O O . LEU A 1 106 ? -12.898 -12.859 -5.559 1 90 106 LEU A O 1
ATOM 872 N N . LYS A 1 107 ? -14.352 -11.516 -4.457 1 86.12 107 LYS A N 1
ATOM 873 C CA . LYS A 1 107 ? -15.453 -11.898 -5.332 1 86.12 107 LYS A CA 1
ATOM 874 C C . LYS A 1 107 ? -15.266 -11.336 -6.734 1 86.12 107 LYS A C 1
ATOM 876 O O . LYS A 1 107 ? -15.508 -12.031 -7.727 1 86.12 107 LYS A O 1
ATOM 881 N N . ASN A 1 108 ? -14.828 -10.055 -6.766 1 85.75 108 ASN A N 1
ATOM 882 C CA . ASN A 1 108 ? -14.641 -9.398 -8.055 1 85.75 108 ASN A CA 1
ATOM 883 C C . ASN A 1 108 ? -13.508 -10.031 -8.852 1 85.75 108 ASN A C 1
ATOM 885 O O . ASN A 1 108 ? -13.562 -10.086 -10.086 1 85.75 108 ASN A O 1
ATOM 889 N N . LEU A 1 109 ? -12.531 -10.531 -8.18 1 82.5 109 LEU A N 1
ATOM 890 C CA . LEU A 1 109 ? -11.375 -11.148 -8.828 1 82.5 109 LEU A CA 1
ATOM 891 C C . LEU A 1 109 ? -11.75 -12.5 -9.43 1 82.5 109 LEU A C 1
ATOM 893 O O . LEU A 1 109 ? -11.109 -12.953 -10.383 1 82.5 109 LEU A O 1
ATOM 897 N N . ARG A 1 110 ? -12.758 -13.055 -8.938 1 80.69 110 ARG A N 1
ATOM 898 C CA . ARG A 1 110 ? -13.211 -14.352 -9.438 1 80.69 110 ARG A CA 1
ATOM 899 C C . ARG A 1 110 ? -14.141 -14.18 -10.633 1 80.69 110 ARG A C 1
ATOM 90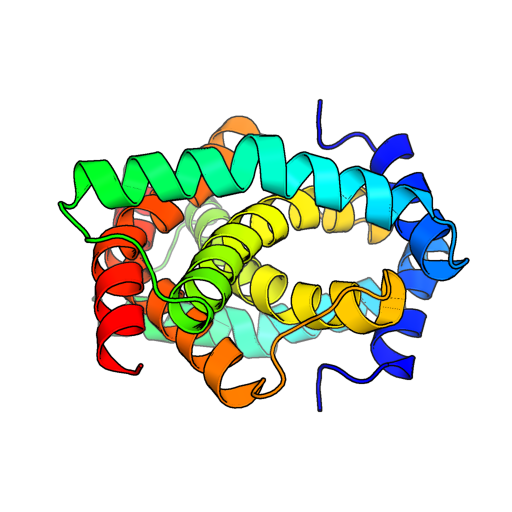1 O O . ARG A 1 110 ? -14.305 -15.109 -11.43 1 80.69 110 ARG A O 1
ATOM 908 N N . LYS A 1 111 ? -14.742 -13.062 -10.68 1 73.69 111 LYS A N 1
ATOM 909 C CA . LYS A 1 111 ? -15.664 -12.805 -11.789 1 73.69 111 LYS A CA 1
ATOM 910 C C . LYS A 1 111 ? -14.898 -12.484 -13.07 1 73.69 111 LYS A C 1
ATOM 912 O O . LYS A 1 111 ? -15.375 -12.773 -14.172 1 73.69 111 LYS A O 1
ATOM 917 N N . THR A 1 112 ? -13.883 -11.82 -12.969 1 61.56 112 THR A N 1
ATOM 918 C CA . THR A 1 112 ? -13.172 -11.336 -14.148 1 61.56 112 THR A CA 1
ATOM 919 C C . THR A 1 112 ? -12.312 -12.438 -14.758 1 61.56 112 THR A C 1
ATOM 921 O O . THR A 1 112 ? -11.82 -12.289 -15.875 1 61.56 112 THR A O 1
ATOM 924 N N . THR A 1 113 ? -12.172 -13.523 -14.078 1 52.69 113 THR A N 1
ATOM 925 C CA . THR A 1 113 ? -11.375 -14.586 -14.68 1 52.69 113 THR A CA 1
ATOM 926 C C . THR A 1 113 ? -12.281 -15.68 -15.258 1 52.69 113 THR A C 1
ATOM 928 O O . THR A 1 113 ? -13.297 -16.031 -14.656 1 52.69 113 THR A O 1
ATOM 931 N N . MET B 1 1 ? 3.996 7.363 -17.469 1 48.88 1 MET B N 1
ATOM 932 C CA . MET B 1 1 ? 4.211 5.969 -17.078 1 48.88 1 MET B CA 1
ATOM 933 C C . MET B 1 1 ? 4.828 5.879 -15.688 1 48.88 1 MET B C 1
ATOM 935 O O . MET B 1 1 ? 5.98 6.262 -15.484 1 48.88 1 MET B O 1
ATOM 939 N N . ILE B 1 2 ? 4.113 6.012 -14.719 1 58.56 2 ILE B N 1
ATOM 940 C CA . ILE B 1 2 ? 4.484 6.277 -13.336 1 58.56 2 ILE B CA 1
ATOM 941 C C . ILE B 1 2 ? 5.363 5.145 -12.812 1 58.56 2 ILE B C 1
ATOM 943 O O . ILE B 1 2 ? 6.18 5.348 -11.906 1 58.56 2 ILE B O 1
ATOM 947 N N . LEU B 1 3 ? 5.406 4.078 -13.633 1 74.44 3 LEU B N 1
ATOM 948 C CA . LEU B 1 3 ? 6.18 2.973 -13.078 1 74.44 3 LEU B CA 1
ATOM 949 C C . LEU B 1 3 ? 7.34 2.609 -14 1 74.44 3 LEU B C 1
ATOM 951 O O . LEU B 1 3 ? 7.43 1.476 -14.477 1 74.44 3 LEU B O 1
ATOM 955 N N . GLN B 1 4 ? 8.148 3.684 -14.289 1 89.12 4 GLN B N 1
ATOM 956 C CA . GLN B 1 4 ? 9.32 3.438 -15.117 1 89.12 4 GLN B CA 1
ATOM 957 C C . GLN B 1 4 ? 10.523 3.043 -14.266 1 89.12 4 GLN B C 1
ATOM 959 O O . GLN B 1 4 ? 10.719 3.58 -13.172 1 89.12 4 GLN B O 1
ATOM 964 N N . SER B 1 5 ? 11.281 2.256 -14.812 1 89.88 5 SER B N 1
ATOM 965 C CA . SER B 1 5 ? 12.414 1.677 -14.094 1 89.88 5 SER B CA 1
ATOM 966 C C . SER B 1 5 ? 13.359 2.76 -13.594 1 89.88 5 SER B C 1
ATOM 968 O O . SER B 1 5 ? 13.633 2.846 -12.391 1 89.88 5 SER B O 1
ATOM 970 N N . ASP B 1 6 ? 13.812 3.67 -14.5 1 91.88 6 ASP B N 1
ATOM 971 C CA . ASP B 1 6 ? 14.812 4.656 -14.102 1 91.88 6 ASP B CA 1
ATOM 972 C C . ASP B 1 6 ? 14.273 5.59 -13.023 1 91.88 6 ASP B C 1
ATOM 974 O O . ASP B 1 6 ? 14.984 5.949 -12.086 1 91.88 6 ASP B O 1
ATOM 978 N N . TRP B 1 7 ? 13.078 5.93 -13.172 1 93 7 TRP B N 1
ATOM 979 C CA . TRP B 1 7 ? 12.477 6.859 -12.219 1 93 7 TRP B CA 1
ATOM 980 C C . TRP B 1 7 ? 12.359 6.223 -10.844 1 93 7 TRP B C 1
ATOM 982 O O . TRP B 1 7 ? 12.734 6.836 -9.836 1 93 7 TRP B O 1
ATOM 992 N N . ILE B 1 8 ? 11.969 5.047 -10.789 1 94.56 8 ILE B N 1
ATOM 993 C CA . ILE B 1 8 ? 11.766 4.344 -9.523 1 94.56 8 ILE B CA 1
ATOM 994 C C . ILE B 1 8 ? 13.109 4.129 -8.836 1 94.56 8 ILE B C 1
ATOM 996 O O . ILE B 1 8 ? 13.25 4.391 -7.641 1 94.56 8 ILE B O 1
ATOM 1000 N N . ARG B 1 9 ? 14.039 3.768 -9.586 1 94.06 9 ARG B N 1
ATOM 1001 C CA . ARG B 1 9 ? 15.352 3.512 -9.008 1 94.06 9 ARG B CA 1
ATOM 1002 C C . ARG B 1 9 ? 16 4.805 -8.523 1 94.06 9 ARG B C 1
ATOM 1004 O O . ARG B 1 9 ? 16.562 4.848 -7.43 1 94.06 9 ARG B O 1
ATOM 1011 N N . ILE B 1 10 ? 15.883 5.863 -9.305 1 92.75 10 ILE B N 1
ATOM 1012 C CA . ILE B 1 10 ? 16.438 7.156 -8.93 1 92.75 10 ILE B CA 1
ATOM 1013 C C . ILE B 1 10 ? 15.727 7.684 -7.684 1 92.75 10 ILE B C 1
ATOM 1015 O O . ILE B 1 10 ? 16.375 8.195 -6.766 1 92.75 10 ILE B O 1
ATOM 1019 N N . PHE B 1 11 ? 14.492 7.562 -7.688 1 94.94 11 PHE B N 1
ATOM 1020 C CA . PHE B 1 11 ? 13.688 8.055 -6.574 1 94.94 11 PHE B CA 1
ATOM 1021 C C . PHE B 1 11 ? 14.078 7.371 -5.273 1 94.94 11 PHE B C 1
ATOM 1023 O O . PHE B 1 11 ? 14.273 8.031 -4.25 1 94.94 11 PHE B O 1
ATOM 1030 N N . ILE B 1 12 ? 14.258 6.055 -5.289 1 94.88 12 ILE B N 1
ATOM 1031 C CA . ILE B 1 12 ? 14.617 5.289 -4.102 1 94.88 12 ILE B CA 1
ATOM 1032 C C . ILE B 1 12 ? 16.062 5.598 -3.705 1 94.88 12 ILE B C 1
ATOM 1034 O O . ILE B 1 12 ? 16.359 5.785 -2.523 1 94.88 12 ILE B O 1
ATOM 1038 N N . PHE B 1 13 ? 16.922 5.664 -4.695 1 93.88 13 PHE B N 1
ATOM 1039 C CA . PHE B 1 13 ? 18.312 5.988 -4.418 1 93.88 13 PHE B CA 1
ATOM 1040 C C . PHE B 1 13 ? 18.438 7.367 -3.785 1 93.88 13 PHE B C 1
ATOM 1042 O O . PHE B 1 13 ? 19.234 7.566 -2.857 1 93.88 13 PHE B O 1
ATOM 1049 N N . ALA B 1 14 ? 17.688 8.32 -4.289 1 94.38 14 ALA B N 1
ATOM 1050 C CA . ALA B 1 14 ? 17.703 9.68 -3.746 1 94.38 14 ALA B CA 1
ATOM 1051 C C . ALA B 1 14 ? 17.266 9.688 -2.283 1 94.38 14 ALA B C 1
ATOM 1053 O O . ALA B 1 14 ? 17.75 10.492 -1.487 1 94.38 14 ALA B O 1
ATOM 1054 N N . GLY B 1 15 ? 16.391 8.859 -1.943 1 93.25 15 GLY B N 1
ATOM 1055 C CA . GLY B 1 15 ? 15.953 8.727 -0.561 1 93.25 15 GLY B CA 1
ATOM 1056 C C . GLY B 1 15 ? 17.031 8.164 0.349 1 93.25 15 GLY B C 1
ATOM 1057 O O . GLY B 1 15 ? 17.25 8.672 1.455 1 93.25 15 GLY B O 1
ATOM 1058 N N . LEU B 1 16 ? 17.75 7.188 -0.185 1 92.12 16 LEU B N 1
ATOM 1059 C CA . LEU B 1 16 ? 18.797 6.555 0.607 1 92.12 16 LEU B CA 1
ATOM 1060 C C . LEU B 1 16 ? 19.969 7.512 0.835 1 92.12 16 LEU B C 1
ATOM 1062 O O . LEU B 1 16 ? 20.656 7.426 1.854 1 92.12 16 LEU B O 1
ATOM 1066 N N . THR B 1 17 ? 20.062 8.43 -0.104 1 89.19 17 THR B N 1
ATOM 1067 C CA . THR B 1 17 ? 21.172 9.367 -0.013 1 89.19 17 THR B CA 1
ATOM 1068 C C . THR B 1 17 ? 20.703 10.711 0.528 1 89.19 17 THR B C 1
ATOM 1070 O O . THR B 1 17 ? 21.484 11.672 0.564 1 89.19 17 THR B O 1
ATOM 1073 N N . ARG B 1 18 ? 19.516 10.828 1.006 1 80.38 18 ARG B N 1
ATOM 1074 C CA . ARG B 1 18 ? 18.922 11.984 1.667 1 80.38 18 ARG B CA 1
ATOM 1075 C C . ARG B 1 18 ? 18.953 13.211 0.761 1 80.38 18 ARG B C 1
ATOM 1077 O O . ARG B 1 18 ? 19.344 14.297 1.19 1 80.38 18 ARG B O 1
ATOM 1084 N N . GLN B 1 19 ? 18.562 12.93 -0.46 1 78 19 GLN B N 1
ATOM 1085 C CA . GLN B 1 19 ? 18.375 14.047 -1.387 1 78 19 GLN B CA 1
ATOM 1086 C C . GLN B 1 19 ? 16.969 14.617 -1.282 1 78 19 GLN B C 1
ATOM 1088 O O . GLN B 1 19 ? 16.031 13.898 -0.942 1 78 19 GLN B O 1
ATOM 1093 N N . ALA B 1 20 ? 16.781 15.859 -1.438 1 81.25 20 ALA B N 1
ATOM 1094 C CA . ALA B 1 20 ? 15.57 16.609 -1.151 1 81.25 20 ALA B CA 1
ATOM 1095 C C . ALA B 1 20 ? 14.5 16.359 -2.213 1 81.25 20 ALA B C 1
ATOM 1097 O O . ALA B 1 20 ? 13.367 16.828 -2.088 1 81.25 20 ALA B O 1
ATOM 1098 N N . ILE B 1 21 ? 14.719 15.531 -3.193 1 87.69 21 ILE B N 1
ATOM 1099 C CA . ILE B 1 21 ? 13.789 15.367 -4.309 1 87.69 21 ILE B CA 1
ATOM 1100 C C . ILE B 1 21 ? 12.523 14.664 -3.824 1 87.69 21 ILE B C 1
ATOM 1102 O O . ILE B 1 21 ? 11.422 14.969 -4.289 1 87.69 21 ILE B O 1
ATOM 1106 N N . ASN B 1 22 ? 12.656 13.734 -2.885 1 93 22 ASN B N 1
ATOM 1107 C CA . ASN B 1 22 ? 11.508 12.961 -2.428 1 93 22 ASN B CA 1
ATOM 1108 C C . ASN B 1 22 ? 10.508 13.836 -1.675 1 93 22 ASN B C 1
ATOM 1110 O O . ASN B 1 22 ? 9.305 13.758 -1.918 1 93 22 ASN B O 1
ATOM 1114 N N . ASP B 1 23 ? 11.102 14.664 -0.864 1 90.62 23 ASP B N 1
ATOM 1115 C CA . ASP B 1 23 ? 10.25 15.539 -0.065 1 90.62 23 ASP B CA 1
ATOM 1116 C C . ASP B 1 23 ? 9.398 16.438 -0.957 1 90.62 23 ASP B C 1
ATOM 1118 O O . ASP B 1 23 ? 8.18 16.531 -0.781 1 90.62 23 ASP B O 1
ATOM 1122 N N . ARG B 1 24 ? 10.055 17.047 -1.896 1 91.88 24 ARG B N 1
ATOM 1123 C CA . ARG B 1 24 ? 9.359 17.984 -2.787 1 91.88 24 ARG B CA 1
ATOM 1124 C C . ARG B 1 24 ? 8.336 17.25 -3.645 1 91.88 24 ARG B C 1
ATOM 1126 O O . ARG B 1 24 ? 7.199 17.719 -3.795 1 91.88 24 ARG B O 1
ATOM 1133 N N . TYR B 1 25 ? 8.758 16.109 -4.145 1 93.88 25 TYR B N 1
ATOM 1134 C CA . TYR B 1 25 ? 7.891 15.328 -5.016 1 93.88 25 TYR B CA 1
ATOM 1135 C C . TYR B 1 25 ? 6.66 14.836 -4.262 1 93.88 25 TYR B C 1
ATOM 1137 O O . TYR B 1 25 ? 5.535 14.953 -4.746 1 93.88 25 TYR B O 1
ATOM 1145 N N . LEU B 1 26 ? 6.836 14.375 -3.092 1 95.19 26 LEU B N 1
ATOM 1146 C CA . LEU B 1 26 ? 5.746 13.773 -2.326 1 95.19 26 LEU B CA 1
ATOM 1147 C C . LEU B 1 26 ? 4.848 14.852 -1.732 1 95.19 26 LEU B C 1
ATOM 1149 O O . LEU B 1 26 ? 3.637 14.656 -1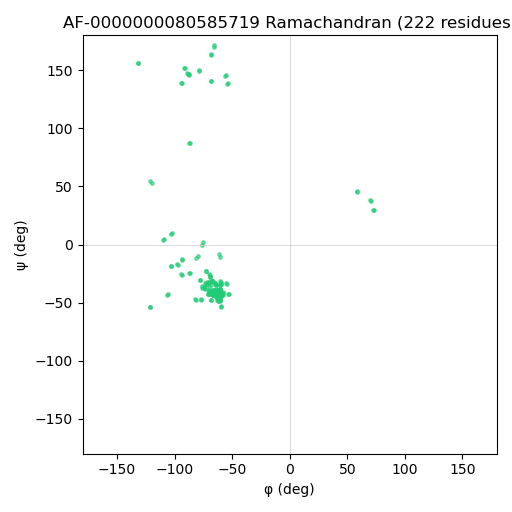.602 1 95.19 26 LEU B O 1
ATOM 1153 N N . ALA B 1 27 ? 5.438 16 -1.436 1 93.44 27 ALA B N 1
ATOM 1154 C CA . ALA B 1 27 ? 4.621 17.125 -0.996 1 93.44 27 ALA B CA 1
ATOM 1155 C C . ALA B 1 27 ? 3.686 17.594 -2.107 1 93.44 27 ALA B C 1
ATOM 1157 O O . ALA B 1 27 ? 2.514 17.891 -1.862 1 93.44 27 ALA B O 1
ATOM 1158 N N . ASP B 1 28 ? 4.23 17.656 -3.283 1 94.56 28 ASP B N 1
ATOM 1159 C CA . ASP B 1 28 ? 3.424 18.062 -4.43 1 94.56 28 ASP B CA 1
ATOM 1160 C C . ASP B 1 28 ? 2.34 17.016 -4.727 1 94.56 28 ASP B C 1
ATOM 1162 O O . ASP B 1 28 ? 1.2 17.375 -5.031 1 94.56 28 ASP B O 1
ATOM 1166 N N . LEU B 1 29 ? 2.684 15.758 -4.645 1 95.19 29 LEU B N 1
ATOM 1167 C CA . LEU B 1 29 ? 1.73 14.672 -4.859 1 95.19 29 LEU B CA 1
ATOM 1168 C C . LEU B 1 29 ? 0.584 14.75 -3.855 1 95.19 29 LEU B C 1
ATOM 1170 O O . LEU B 1 29 ? -0.583 14.609 -4.227 1 95.19 29 LEU B O 1
ATOM 1174 N N . ARG B 1 30 ? 0.861 14.977 -2.637 1 95.81 30 ARG B N 1
ATOM 1175 C CA . ARG B 1 30 ? -0.146 15.102 -1.588 1 95.81 30 ARG B CA 1
ATOM 1176 C C . ARG B 1 30 ? -1.097 16.25 -1.878 1 95.81 30 ARG B C 1
ATOM 1178 O O . ARG B 1 30 ? -2.318 16.094 -1.845 1 95.81 30 ARG B O 1
ATOM 1185 N N . ALA B 1 31 ? -0.542 17.422 -2.25 1 93.94 31 ALA B N 1
ATOM 1186 C CA . ALA B 1 31 ? -1.336 18.625 -2.445 1 93.94 31 ALA B CA 1
ATOM 1187 C C . ALA B 1 31 ? -2.193 18.531 -3.703 1 93.94 31 ALA B C 1
ATOM 1189 O O . ALA B 1 31 ? -3.342 18.969 -3.719 1 93.94 31 ALA B O 1
ATOM 1190 N N . ARG B 1 32 ? -1.635 17.844 -4.68 1 95.75 32 ARG B N 1
ATOM 1191 C CA . ARG B 1 32 ? -2.305 17.875 -5.977 1 95.75 32 ARG B CA 1
ATOM 1192 C C . ARG B 1 32 ? -3.244 16.688 -6.137 1 95.75 32 ARG B C 1
ATOM 1194 O O . ARG B 1 32 ? -4.258 16.781 -6.832 1 95.75 32 ARG B O 1
ATOM 1201 N N . VAL B 1 33 ? -2.932 15.656 -5.434 1 96.5 33 VAL B N 1
ATOM 1202 C CA . VAL B 1 33 ? -3.697 14.445 -5.73 1 96.5 33 VAL B CA 1
ATOM 1203 C C . VAL B 1 33 ? -4.41 13.969 -4.469 1 96.5 33 VAL B C 1
ATOM 1205 O O . VAL B 1 33 ? -5.637 13.836 -4.453 1 96.5 33 VAL B O 1
ATOM 1208 N N . PHE B 1 34 ? -3.689 13.781 -3.416 1 97.5 34 PHE B N 1
ATOM 1209 C CA . PHE B 1 34 ? -4.285 13.195 -2.223 1 97.5 34 PHE B CA 1
ATOM 1210 C C . PHE B 1 34 ? -5.383 14.086 -1.663 1 97.5 34 PHE B C 1
ATOM 1212 O O . PHE B 1 34 ? -6.477 13.617 -1.349 1 97.5 34 PHE B O 1
ATOM 1219 N N . ASP B 1 35 ? -5.094 15.352 -1.581 1 96.88 35 ASP B N 1
ATOM 1220 C CA . ASP B 1 35 ? -6.055 16.297 -1.029 1 96.88 35 ASP B CA 1
ATOM 1221 C C . ASP B 1 35 ? -7.324 16.359 -1.877 1 96.88 35 ASP B C 1
ATOM 1223 O O . ASP B 1 35 ? -8.43 16.406 -1.34 1 96.88 35 ASP B O 1
ATOM 1227 N N . VAL B 1 36 ? -7.168 16.297 -3.182 1 97.25 36 VAL B N 1
ATOM 1228 C CA . VAL B 1 36 ? -8.312 16.328 -4.086 1 97.25 36 VAL B CA 1
ATOM 1229 C C . VAL B 1 36 ? -9.148 15.062 -3.918 1 97.25 36 VAL B C 1
ATOM 1231 O O . VAL B 1 36 ? -10.375 15.133 -3.854 1 97.25 36 VAL B O 1
ATOM 1234 N N . VAL B 1 37 ? -8.508 13.945 -3.785 1 96.88 37 VAL B N 1
ATOM 1235 C CA . VAL B 1 37 ? -9.195 12.672 -3.611 1 96.88 37 VAL B CA 1
ATOM 1236 C C . VAL B 1 37 ? -9.984 12.68 -2.305 1 96.88 37 VAL B C 1
ATOM 1238 O O . VAL B 1 37 ? -11.156 12.297 -2.273 1 96.88 37 VAL B O 1
ATOM 1241 N N . LEU B 1 38 ? -9.336 13.18 -1.259 1 96.12 38 LEU B N 1
ATOM 1242 C CA . LEU B 1 38 ? -9.984 13.203 0.046 1 96.12 38 LEU B CA 1
ATOM 1243 C C . LEU B 1 38 ? -11.188 14.148 0.038 1 96.12 38 LEU B C 1
ATOM 1245 O O . LEU B 1 38 ? -12.219 13.844 0.635 1 96.12 38 LEU B O 1
ATOM 1249 N N . GLN B 1 39 ? -11.008 15.266 -0.657 1 96.31 39 GLN B N 1
ATOM 1250 C CA . GLN B 1 39 ? -12.109 16.219 -0.754 1 96.31 39 GLN B CA 1
ATOM 1251 C C . GLN B 1 39 ? -13.297 15.602 -1.482 1 96.31 39 GLN B C 1
ATOM 1253 O O . GLN B 1 39 ? -14.445 15.758 -1.053 1 96.31 39 GLN B O 1
ATOM 1258 N N . GLU B 1 40 ? -13.023 14.891 -2.531 1 96.56 40 GLU B N 1
ATOM 1259 C CA . GLU B 1 40 ? -14.086 14.242 -3.303 1 96.56 40 GLU B CA 1
ATOM 1260 C C . GLU B 1 40 ? -14.75 13.133 -2.502 1 96.56 40 GLU B C 1
ATOM 1262 O O . GLU B 1 40 ? -15.969 12.945 -2.572 1 96.56 40 GLU B O 1
ATOM 1267 N N . LEU B 1 41 ? -13.961 12.406 -1.762 1 95.38 41 LEU B N 1
ATOM 1268 C CA . LEU B 1 41 ? -14.508 11.328 -0.942 1 95.38 41 LEU B CA 1
ATOM 1269 C C . LEU B 1 41 ? -15.398 11.891 0.164 1 95.38 41 LEU B C 1
ATOM 1271 O O . LEU B 1 41 ? -16.469 11.344 0.437 1 95.38 41 LEU B O 1
ATOM 1275 N N . ARG B 1 42 ? -14.945 12.953 0.818 1 94.69 42 ARG B N 1
ATOM 1276 C CA . ARG B 1 42 ? -15.742 13.578 1.866 1 94.69 42 ARG B CA 1
ATOM 1277 C C . ARG B 1 42 ? -17.062 14.102 1.31 1 94.69 42 ARG B C 1
ATOM 1279 O O . ARG B 1 42 ? -18.109 13.945 1.939 1 94.69 42 ARG B O 1
ATOM 1286 N N . PHE B 1 43 ? -16.969 14.719 0.125 1 95.31 43 PHE B N 1
ATOM 1287 C CA . PHE B 1 43 ? -18.156 15.25 -0.523 1 95.31 43 PHE B CA 1
ATOM 1288 C C . PHE B 1 43 ? -19.141 14.133 -0.857 1 95.31 43 PHE B C 1
ATOM 1290 O O . PHE B 1 43 ? -20.328 14.227 -0.548 1 95.31 43 PHE B O 1
ATOM 1297 N N . GLU B 1 44 ? -18.625 13.086 -1.464 1 94.56 44 GLU B N 1
ATOM 1298 C CA . GLU B 1 44 ? -19.438 11.961 -1.896 1 94.56 44 GLU B CA 1
ATOM 1299 C C . GLU B 1 44 ? -20.156 11.312 -0.711 1 94.56 44 GLU B C 1
ATOM 1301 O O . GLU B 1 44 ? -21.281 10.844 -0.841 1 94.56 44 GLU B O 1
ATOM 1306 N N . HIS B 1 45 ? -19.531 11.352 0.414 1 92.88 45 HIS B N 1
ATOM 1307 C CA . HIS B 1 45 ? -20.094 10.602 1.533 1 92.88 45 HIS B CA 1
ATOM 1308 C C . HIS B 1 45 ? -20.672 11.539 2.594 1 92.88 45 HIS B C 1
ATOM 1310 O O . HIS B 1 45 ? -21.031 11.094 3.684 1 92.88 45 HIS B O 1
ATOM 1316 N N . GLY B 1 46 ? -20.672 12.82 2.316 1 92.5 46 GLY B N 1
ATOM 1317 C CA . GLY B 1 46 ? -21.312 13.797 3.182 1 92.5 46 GLY B CA 1
ATOM 1318 C C . GLY B 1 46 ? -20.594 13.984 4.504 1 92.5 46 GLY B C 1
ATOM 1319 O O . GLY B 1 46 ? -21.219 14.125 5.551 1 92.5 46 GLY B O 1
ATOM 1320 N N . LEU B 1 47 ? -19.297 13.953 4.484 1 92.62 47 LEU B N 1
ATOM 1321 C CA . LEU B 1 47 ? -18.5 14.094 5.699 1 92.62 47 LEU B CA 1
ATOM 1322 C C . LEU B 1 47 ? -18.078 15.547 5.91 1 92.62 47 LEU B C 1
ATOM 1324 O O . LEU B 1 47 ? -17.766 16.25 4.949 1 92.62 47 LEU B O 1
ATOM 1328 N N . ALA B 1 48 ? -18.141 15.961 7.152 1 93.06 48 ALA B N 1
ATOM 1329 C CA . ALA B 1 48 ? -17.719 17.312 7.516 1 93.06 48 ALA B CA 1
ATOM 1330 C C . ALA B 1 48 ? -16.219 17.484 7.355 1 93.06 48 ALA B C 1
ATOM 1332 O O . ALA B 1 48 ? -15.484 16.5 7.18 1 93.06 48 ALA B O 1
ATOM 1333 N N . GLU B 1 49 ? -15.75 18.688 7.328 1 93.62 49 GLU B N 1
ATOM 1334 C CA . GLU B 1 49 ? -14.32 18.984 7.312 1 93.62 49 GLU B CA 1
ATOM 1335 C C . GLU B 1 49 ? -13.602 18.312 8.484 1 93.62 49 GLU B C 1
ATOM 1337 O O . GLU B 1 49 ? -14.117 18.297 9.602 1 93.62 49 GLU B O 1
ATOM 1342 N N . PRO B 1 50 ? -12.5 17.812 8.148 1 93.31 50 PRO B N 1
ATOM 1343 C CA . PRO B 1 50 ? -11.812 17.062 9.203 1 93.31 50 PRO B CA 1
ATOM 1344 C C . PRO B 1 50 ? -11.094 17.969 10.195 1 93.31 50 PRO B C 1
ATOM 1346 O O . PRO B 1 50 ? -10.68 19.062 9.844 1 93.31 50 PRO B O 1
ATOM 1349 N N . THR B 1 51 ? -11.023 17.453 11.445 1 94 51 THR B N 1
ATOM 1350 C CA . THR B 1 51 ? -10.031 18.016 12.352 1 94 51 THR B CA 1
ATOM 1351 C C . THR B 1 51 ? -8.617 17.719 11.859 1 94 51 THR B C 1
ATOM 1353 O O . THR B 1 51 ? -8.438 16.938 10.922 1 94 51 THR B O 1
ATOM 1356 N N . ALA B 1 52 ? -7.625 18.297 12.469 1 92.44 52 ALA B N 1
ATOM 1357 C CA . ALA B 1 52 ? -6.234 18.062 12.078 1 92.44 52 ALA B CA 1
ATOM 1358 C C . ALA B 1 52 ? -5.875 16.594 12.195 1 92.44 52 ALA B C 1
ATOM 1360 O O . ALA B 1 52 ? -5.254 16.031 11.289 1 92.44 52 ALA B O 1
ATOM 1361 N N . GLN B 1 53 ? -6.281 15.93 13.242 1 91.06 53 GLN B N 1
ATOM 1362 C CA . GLN B 1 53 ? -5.98 14.516 13.461 1 91.06 53 GLN B CA 1
ATOM 1363 C C . GLN B 1 53 ? -6.742 13.633 12.477 1 91.06 53 GLN B C 1
ATOM 1365 O O . GLN B 1 53 ? -6.195 12.656 11.961 1 91.06 53 GLN B O 1
ATOM 1370 N N . GLN B 1 54 ? -7.98 14.016 12.234 1 91.5 54 GLN B N 1
ATOM 1371 C CA . GLN B 1 54 ? -8.766 13.266 11.258 1 91.5 54 GLN B CA 1
ATOM 1372 C C . GLN B 1 54 ? -8.133 13.336 9.867 1 91.5 54 GLN B C 1
ATOM 1374 O O . GLN B 1 54 ? -8.102 12.336 9.148 1 91.5 54 GLN B O 1
ATOM 1379 N N . TYR B 1 55 ? -7.652 14.523 9.523 1 93.12 55 TYR B N 1
ATOM 1380 C CA . TYR B 1 55 ? -6.988 14.688 8.234 1 93.12 55 TYR B CA 1
ATOM 1381 C C . TYR B 1 55 ? -5.746 13.805 8.141 1 93.12 55 TYR B C 1
ATOM 1383 O O . TYR B 1 55 ? -5.523 13.141 7.125 1 93.12 55 TYR B O 1
ATOM 1391 N N . GLU B 1 56 ? -4.973 13.781 9.195 1 91.81 56 GLU B N 1
ATOM 1392 C CA . GLU B 1 56 ? -3.768 12.953 9.219 1 91.81 56 GLU B CA 1
ATOM 1393 C C . GLU B 1 56 ? -4.109 11.477 9.039 1 91.81 56 GLU B C 1
ATOM 1395 O O . GLU B 1 56 ? -3.393 10.75 8.344 1 91.81 56 GLU B O 1
ATOM 1400 N N . ASP B 1 57 ? -5.215 11.086 9.641 1 92.25 57 ASP B N 1
ATOM 1401 C CA . ASP B 1 57 ? -5.656 9.703 9.508 1 92.25 57 ASP B CA 1
ATOM 1402 C C . ASP B 1 57 ? -6.156 9.422 8.094 1 92.25 57 ASP B C 1
ATOM 1404 O O . ASP B 1 57 ? -5.875 8.359 7.535 1 92.25 57 ASP B O 1
ATOM 1408 N N . GLU B 1 58 ? -6.898 10.383 7.586 1 94.5 58 GLU B N 1
ATOM 1409 C CA . GLU B 1 58 ? -7.473 10.211 6.258 1 94.5 58 GLU B CA 1
ATOM 1410 C C . GLU B 1 58 ? -6.391 10.164 5.188 1 94.5 58 GLU B C 1
ATOM 1412 O O . GLU B 1 58 ? -6.477 9.367 4.246 1 94.5 58 GLU B O 1
ATOM 1417 N N . ILE B 1 59 ? -5.434 11.008 5.344 1 95.81 59 ILE B N 1
ATOM 1418 C CA . ILE B 1 59 ? -4.375 11.062 4.344 1 95.81 59 ILE B CA 1
ATOM 1419 C C . ILE B 1 59 ? -3.592 9.75 4.352 1 95.81 59 ILE B C 1
ATOM 1421 O O . ILE B 1 59 ? -3.125 9.297 3.303 1 95.81 59 ILE B O 1
ATOM 1425 N N . GLU B 1 60 ? -3.447 9.109 5.496 1 96.5 60 GLU B N 1
ATOM 1426 C CA . GLU B 1 60 ? -2.762 7.828 5.594 1 96.5 60 GLU B CA 1
ATOM 1427 C C . GLU B 1 60 ? -3.508 6.742 4.82 1 96.5 60 GLU B C 1
ATOM 1429 O O . GLU B 1 60 ? -2.889 5.836 4.262 1 96.5 60 GLU B O 1
ATOM 1434 N N . PHE B 1 61 ? -4.836 6.898 4.848 1 96.25 61 PHE B N 1
ATOM 1435 C CA . PHE B 1 61 ? -5.648 5.984 4.051 1 96.25 61 PHE B CA 1
ATOM 1436 C C . PHE B 1 61 ? -5.297 6.094 2.572 1 96.25 61 PHE B C 1
ATOM 1438 O O . PHE B 1 61 ? -5.125 5.082 1.893 1 96.25 61 PHE B O 1
ATOM 1445 N N . VAL B 1 62 ? -5.059 7.285 2.076 1 97.38 62 VAL B N 1
ATOM 1446 C CA . VAL B 1 62 ? -4.723 7.523 0.676 1 97.38 62 VAL B CA 1
ATOM 1447 C C . VAL B 1 62 ? -3.287 7.078 0.407 1 97.38 62 VAL B C 1
ATOM 1449 O O . VAL B 1 62 ? -2.99 6.527 -0.655 1 97.38 62 VAL B O 1
ATOM 1452 N N . TRP B 1 63 ? -2.387 7.285 1.338 1 97.75 63 TRP B N 1
ATOM 1453 C CA . TRP B 1 63 ? -1.013 6.805 1.234 1 97.75 63 TRP B CA 1
ATOM 1454 C C . TRP B 1 63 ? -0.98 5.297 0.998 1 97.75 63 TRP B C 1
ATOM 1456 O O . TRP B 1 63 ? -0.089 4.789 0.315 1 97.75 63 TRP B O 1
ATOM 1466 N N . GLY B 1 64 ? -1.993 4.613 1.602 1 97.44 64 GLY B N 1
ATOM 1467 C CA . GLY B 1 64 ? -2.074 3.178 1.401 1 97.44 64 GLY B CA 1
ATOM 1468 C C . GLY B 1 64 ? -2.223 2.785 -0.057 1 97.44 64 GLY B C 1
ATOM 1469 O O . GLY B 1 64 ? -1.562 1.856 -0.526 1 97.44 64 GLY B O 1
ATOM 1470 N N . LEU B 1 65 ? -3.045 3.531 -0.739 1 97.5 65 LEU B N 1
ATOM 1471 C CA . LEU B 1 65 ? -3.221 3.264 -2.162 1 97.5 65 LEU B CA 1
ATOM 1472 C C . LEU B 1 65 ? -1.952 3.602 -2.939 1 97.5 65 LEU B C 1
ATOM 1474 O O . LEU B 1 65 ? -1.517 2.824 -3.793 1 97.5 65 LEU B O 1
ATOM 1478 N N . HIS B 1 66 ? -1.386 4.805 -2.678 1 97.38 66 HIS B N 1
ATOM 1479 C C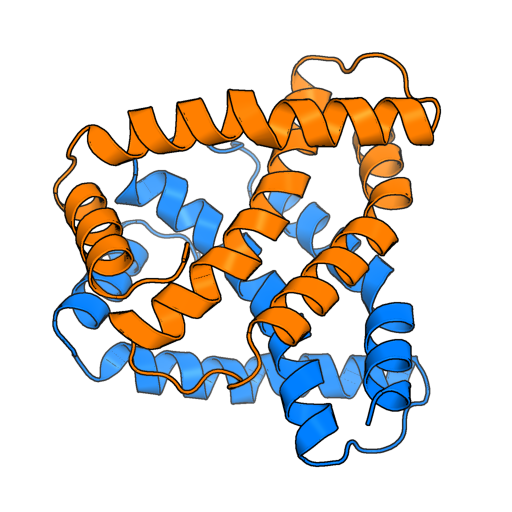A . HIS B 1 66 ? -0.137 5.191 -3.324 1 97.38 66 HIS B CA 1
ATOM 1480 C C . HIS B 1 66 ? 0.94 4.133 -3.129 1 97.38 66 HIS B C 1
ATOM 1482 O O . HIS B 1 66 ? 1.621 3.75 -4.082 1 97.38 66 HIS B O 1
ATOM 1488 N N . ALA B 1 67 ? 1.018 3.621 -1.921 1 97.88 67 ALA B N 1
ATOM 1489 C CA . ALA B 1 67 ? 2.012 2.605 -1.587 1 97.88 67 ALA B CA 1
ATOM 1490 C C . ALA B 1 67 ? 1.772 1.321 -2.375 1 97.88 67 ALA B C 1
ATOM 1492 O O . ALA B 1 67 ? 2.715 0.718 -2.895 1 97.88 67 ALA B O 1
ATOM 1493 N N . ALA B 1 68 ? 0.524 0.954 -2.473 1 97.69 68 ALA B N 1
ATOM 1494 C CA . ALA B 1 68 ? 0.179 -0.291 -3.156 1 97.69 68 ALA B CA 1
ATOM 1495 C C . ALA B 1 68 ? 0.554 -0.228 -4.633 1 97.69 68 ALA B C 1
ATOM 1497 O O . ALA B 1 68 ? 1.014 -1.219 -5.207 1 97.69 68 ALA B O 1
ATOM 1498 N N . ILE B 1 69 ? 0.431 0.921 -5.234 1 97.31 69 ILE B N 1
ATOM 1499 C CA . ILE B 1 69 ? 0.715 1.089 -6.656 1 97.31 69 ILE B CA 1
ATOM 1500 C C . ILE B 1 69 ? 2.219 1.255 -6.867 1 97.31 69 ILE B C 1
ATOM 1502 O O . ILE B 1 69 ? 2.811 0.588 -7.719 1 97.31 69 ILE B O 1
ATOM 1506 N N . PHE B 1 70 ? 2.865 2.111 -6.098 1 97.38 70 PHE B N 1
ATOM 1507 C CA . PHE B 1 70 ? 4.293 2.375 -6.203 1 97.38 70 PHE B CA 1
ATOM 1508 C C . PHE B 1 70 ? 5.098 1.101 -5.977 1 97.38 70 PHE B C 1
ATOM 1510 O O . PHE B 1 70 ? 6.137 0.894 -6.609 1 97.38 70 PHE B O 1
ATOM 1517 N N . TYR B 1 71 ? 4.625 0.261 -5.133 1 97.38 71 TYR B N 1
ATOM 1518 C CA . TYR B 1 71 ? 5.344 -0.943 -4.734 1 97.38 71 TYR B CA 1
ATOM 1519 C C . TYR B 1 71 ? 5.41 -1.943 -5.883 1 97.38 71 TYR B C 1
ATOM 1521 O O . TYR B 1 71 ? 6.359 -2.727 -5.977 1 97.38 71 TYR B O 1
ATOM 1529 N N . VAL B 1 72 ? 4.469 -1.92 -6.762 1 96.62 72 VAL B N 1
ATOM 1530 C CA . VAL B 1 72 ? 4.527 -2.773 -7.941 1 96.62 72 VAL B CA 1
ATOM 1531 C C . VAL B 1 72 ? 5.785 -2.453 -8.75 1 96.62 72 VAL B C 1
ATOM 1533 O O . VAL B 1 72 ? 6.508 -3.359 -9.172 1 96.62 72 VAL B O 1
ATOM 1536 N N . GLY B 1 73 ? 6.059 -1.174 -8.898 1 95.69 73 GLY B N 1
ATOM 1537 C CA . GLY B 1 73 ? 7.281 -0.766 -9.57 1 95.69 73 GLY B CA 1
ATOM 1538 C C . GLY B 1 73 ? 8.539 -1.171 -8.82 1 95.69 73 GLY B C 1
ATOM 1539 O O . GLY B 1 73 ? 9.508 -1.619 -9.43 1 95.69 73 GLY B O 1
ATOM 1540 N N . VAL B 1 74 ? 8.469 -1.031 -7.516 1 96.06 74 VAL B N 1
ATOM 1541 C CA . VAL B 1 74 ? 9.625 -1.391 -6.695 1 96.06 74 VAL B CA 1
ATOM 1542 C C . VAL B 1 74 ? 9.898 -2.887 -6.82 1 96.06 74 VAL B C 1
ATOM 1544 O O . VAL B 1 74 ? 11.047 -3.301 -6.996 1 96.06 74 VAL B O 1
ATOM 1547 N N . ARG B 1 75 ? 8.812 -3.668 -6.754 1 95.69 75 ARG B N 1
ATOM 1548 C CA . ARG B 1 75 ? 8.961 -5.113 -6.902 1 95.69 75 ARG B CA 1
ATOM 1549 C C . ARG B 1 75 ? 9.602 -5.465 -8.234 1 95.69 75 ARG B C 1
ATOM 1551 O O . ARG B 1 75 ? 10.516 -6.289 -8.289 1 95.69 75 ARG B O 1
ATOM 1558 N N . LYS B 1 76 ? 9.195 -4.797 -9.188 1 94.81 76 LYS B N 1
ATOM 1559 C CA . LYS B 1 76 ? 9.656 -5.125 -10.539 1 94.81 76 LYS B CA 1
ATOM 1560 C C . LYS B 1 76 ? 11.07 -4.621 -10.766 1 94.81 76 LYS B C 1
ATOM 1562 O O . LYS B 1 76 ? 11.953 -5.383 -11.172 1 94.81 76 LYS B O 1
ATOM 1567 N N . TRP B 1 77 ? 11.344 -3.383 -10.414 1 94.62 77 TRP B N 1
ATOM 1568 C CA . TRP B 1 77 ? 12.531 -2.719 -10.938 1 94.62 77 TRP B CA 1
ATOM 1569 C C . TRP B 1 77 ? 13.641 -2.674 -9.891 1 94.62 77 TRP B C 1
ATOM 1571 O O . TRP B 1 77 ? 14.797 -2.416 -10.219 1 94.62 77 TRP B O 1
ATOM 1581 N N . VAL B 1 78 ? 13.266 -2.859 -8.68 1 94.62 78 VAL B N 1
ATOM 1582 C CA . VAL B 1 78 ? 14.273 -2.82 -7.621 1 94.62 78 VAL B CA 1
ATOM 1583 C C . VAL B 1 78 ? 14.539 -4.234 -7.113 1 94.62 78 VAL B C 1
ATOM 1585 O O . VAL B 1 78 ? 15.695 -4.656 -7.016 1 94.62 78 VAL B O 1
ATOM 1588 N N . TYR B 1 79 ? 13.531 -4.98 -6.918 1 94.38 79 TYR B N 1
ATOM 1589 C CA . TYR B 1 79 ? 13.711 -6.297 -6.32 1 94.38 79 TYR B CA 1
ATOM 1590 C C . TYR B 1 79 ? 13.773 -7.379 -7.395 1 94.38 79 TYR B C 1
ATOM 1592 O O . TYR B 1 79 ? 14.172 -8.516 -7.117 1 94.38 79 TYR B O 1
ATOM 1600 N N . GLY B 1 80 ? 13.328 -7.121 -8.641 1 91.88 80 GLY B N 1
ATOM 1601 C CA . GLY B 1 80 ? 13.375 -8.086 -9.727 1 91.88 80 GLY B CA 1
ATOM 1602 C C . GLY B 1 80 ? 12.352 -9.195 -9.586 1 91.88 80 GLY B C 1
ATOM 1603 O O . GLY B 1 80 ? 12.594 -10.32 -10.023 1 91.88 80 GLY B O 1
ATOM 1604 N N . LEU B 1 81 ? 11.242 -8.891 -8.961 1 92.75 81 LEU B N 1
ATOM 1605 C CA . LEU B 1 81 ? 10.188 -9.875 -8.75 1 92.75 81 LEU B CA 1
ATOM 1606 C C . LEU B 1 81 ? 9.18 -9.844 -9.891 1 92.75 81 LEU B C 1
ATOM 1608 O O . LEU B 1 81 ? 9.008 -8.812 -10.547 1 92.75 81 LEU B O 1
ATOM 1612 N N . PRO B 1 82 ? 8.617 -10.977 -10.055 1 92 82 PRO B N 1
ATOM 1613 C CA . PRO B 1 82 ? 7.555 -10.961 -11.062 1 92 82 PRO B CA 1
ATOM 1614 C C . PRO B 1 82 ? 6.336 -10.148 -10.633 1 92 82 PRO B C 1
ATOM 1616 O O . PRO B 1 82 ? 5.969 -10.164 -9.453 1 92 82 PRO B O 1
ATOM 1619 N N . VAL B 1 83 ? 5.723 -9.406 -11.562 1 93.88 83 VAL B N 1
ATOM 1620 C CA . VAL B 1 83 ? 4.477 -8.68 -11.367 1 93.88 83 VAL B CA 1
ATOM 1621 C C . VAL B 1 83 ? 3.523 -8.961 -12.531 1 93.88 83 VAL B C 1
ATOM 1623 O O . VAL B 1 83 ? 3.953 -9.375 -13.609 1 93.88 83 VAL B O 1
ATOM 1626 N N . PRO B 1 84 ? 2.252 -8.781 -12.242 1 93.81 84 PRO B N 1
ATOM 1627 C CA . PRO B 1 84 ? 1.305 -9 -13.336 1 93.81 84 PRO B CA 1
ATOM 1628 C C . PRO B 1 84 ? 1.614 -8.141 -14.562 1 93.81 84 PRO B C 1
ATOM 1630 O O . PRO B 1 84 ? 2.025 -6.984 -14.422 1 93.81 84 PRO B O 1
ATOM 1633 N N . GLU B 1 85 ? 1.376 -8.656 -15.766 1 91.56 85 GLU B N 1
ATOM 1634 C CA . GLU B 1 85 ? 1.676 -7.973 -17.016 1 91.56 85 GLU B CA 1
ATOM 1635 C C . GLU B 1 85 ? 0.682 -6.844 -17.281 1 91.56 85 GLU B C 1
ATOM 1637 O O . GLU B 1 85 ? 1.053 -5.797 -17.828 1 91.56 85 GLU B O 1
ATOM 1642 N N . ASP B 1 86 ? -0.552 -7.09 -16.938 1 92.38 86 ASP B N 1
ATOM 1643 C CA . ASP B 1 86 ? -1.58 -6.078 -17.156 1 92.38 86 ASP B CA 1
ATOM 1644 C C . ASP B 1 86 ? -1.647 -5.105 -15.977 1 92.38 86 ASP B C 1
ATOM 1646 O O . ASP B 1 86 ? -2.496 -5.25 -15.094 1 92.38 86 ASP B O 1
ATOM 1650 N N . LEU B 1 87 ? -0.838 -4.102 -16.078 1 92.62 87 LEU B N 1
ATOM 1651 C CA . LEU B 1 87 ? -0.711 -3.16 -14.969 1 92.62 87 LEU B CA 1
ATOM 1652 C C . LEU B 1 87 ? -1.964 -2.301 -14.844 1 92.62 87 LEU B C 1
ATOM 1654 O O . LEU B 1 87 ? -2.342 -1.908 -13.742 1 92.62 87 LEU B O 1
ATOM 1658 N N . ASP B 1 88 ? -2.584 -2.008 -15.984 1 93.31 88 ASP B N 1
ATOM 1659 C CA . ASP B 1 88 ? -3.812 -1.224 -15.93 1 93.31 88 ASP B CA 1
ATOM 1660 C C . ASP B 1 88 ? -4.891 -1.948 -15.125 1 93.31 88 ASP B C 1
ATOM 1662 O O . ASP B 1 88 ? -5.594 -1.332 -14.32 1 93.31 88 ASP B O 1
ATOM 1666 N N . ARG B 1 89 ? -4.996 -3.191 -15.352 1 92 89 ARG B N 1
ATOM 1667 C CA . ARG B 1 89 ? -5.961 -4.004 -14.625 1 92 89 ARG B CA 1
ATOM 1668 C C . ARG B 1 89 ? -5.602 -4.09 -13.148 1 92 89 ARG B C 1
ATOM 1670 O O . ARG B 1 89 ? -6.477 -4.008 -12.281 1 92 89 ARG B O 1
ATOM 1677 N N . LEU B 1 90 ? -4.309 -4.242 -12.859 1 94.06 90 LEU B N 1
ATOM 1678 C CA . LEU B 1 90 ? -3.844 -4.32 -11.477 1 94.06 90 LEU B CA 1
ATOM 1679 C C . LEU B 1 90 ? -4.148 -3.031 -10.727 1 94.06 90 LEU B C 1
ATOM 1681 O O . LEU B 1 90 ? -4.664 -3.066 -9.609 1 94.06 90 LEU B O 1
ATOM 1685 N N . VAL B 1 91 ? -3.916 -1.917 -11.359 1 94.62 91 VAL B N 1
ATOM 1686 C CA . VAL B 1 91 ? -4.156 -0.617 -10.742 1 94.62 91 VAL B CA 1
ATOM 1687 C C . VAL B 1 91 ? -5.656 -0.421 -10.516 1 94.62 91 VAL B C 1
ATOM 1689 O O . VAL B 1 91 ? -6.074 0.09 -9.477 1 94.62 91 VAL B O 1
ATOM 1692 N N . ALA B 1 92 ? -6.445 -0.841 -11.477 1 93.44 92 ALA B N 1
ATOM 1693 C CA . ALA B 1 92 ? -7.898 -0.747 -11.344 1 93.44 92 ALA B CA 1
ATOM 1694 C C . ALA B 1 92 ? -8.391 -1.564 -10.148 1 93.44 92 ALA B C 1
ATOM 1696 O O . ALA B 1 92 ? -9.297 -1.139 -9.43 1 93.44 92 ALA B O 1
ATOM 1697 N N . GLN B 1 93 ? -7.812 -2.707 -9.953 1 92.75 93 GLN B N 1
ATOM 1698 C CA . GLN B 1 93 ? -8.195 -3.562 -8.836 1 92.75 93 GLN B CA 1
ATOM 1699 C C . GLN B 1 93 ? -7.852 -2.912 -7.504 1 92.75 93 GLN B C 1
ATOM 1701 O O . GLN B 1 93 ? -8.625 -2.988 -6.547 1 92.75 93 GLN B O 1
ATOM 1706 N N . LYS B 1 94 ? -6.707 -2.307 -7.477 1 95.62 94 LYS B N 1
ATOM 1707 C CA . LYS B 1 94 ? -6.309 -1.604 -6.258 1 95.62 94 LYS B CA 1
ATOM 1708 C C . LYS B 1 94 ? -7.23 -0.422 -5.977 1 95.62 94 LYS B C 1
ATOM 1710 O O . LYS B 1 94 ? -7.578 -0.16 -4.824 1 95.62 94 LYS B O 1
ATOM 1715 N N . LEU B 1 95 ? -7.609 0.281 -7.012 1 95.12 95 LEU B N 1
ATOM 1716 C CA . LEU B 1 95 ? -8.531 1.404 -6.879 1 95.12 95 LEU B CA 1
ATOM 1717 C C . LEU B 1 95 ? -9.898 0.932 -6.395 1 95.12 95 LEU B C 1
ATOM 1719 O O . LEU B 1 95 ? -10.516 1.581 -5.551 1 95.12 95 LEU B O 1
ATOM 1723 N N . ASP B 1 96 ? -10.312 -0.176 -6.895 1 92.75 96 ASP B N 1
ATOM 1724 C CA . ASP B 1 96 ? -11.602 -0.73 -6.492 1 92.75 96 ASP B CA 1
ATOM 1725 C C . ASP B 1 96 ? -11.609 -1.068 -5 1 92.75 96 ASP B C 1
ATOM 1727 O O . ASP B 1 96 ? -12.578 -0.768 -4.297 1 92.75 96 ASP B O 1
ATOM 1731 N N . ALA B 1 97 ? -10.586 -1.733 -4.574 1 93.75 97 ALA B N 1
ATOM 1732 C CA . ALA B 1 97 ? -10.492 -2.092 -3.164 1 93.75 97 ALA B CA 1
ATOM 1733 C C . ALA B 1 97 ? -10.453 -0.847 -2.283 1 93.75 97 ALA B C 1
ATOM 1735 O O . ALA B 1 97 ? -11.094 -0.806 -1.229 1 93.75 97 ALA B O 1
ATOM 1736 N N . PHE B 1 98 ? -9.711 0.167 -2.754 1 96.06 98 PHE B N 1
ATOM 1737 C CA . PHE B 1 98 ? -9.617 1.438 -2.049 1 96.06 98 PHE B CA 1
ATOM 1738 C C . PHE B 1 98 ? -10.992 2.09 -1.916 1 96.06 98 PHE B C 1
ATOM 1740 O O . PHE B 1 98 ? -11.398 2.475 -0.818 1 96.06 98 PHE B O 1
ATOM 1747 N N . LEU B 1 99 ? -11.711 2.133 -2.982 1 93.75 99 LEU B N 1
ATOM 1748 C CA . LEU B 1 99 ? -13.016 2.791 -2.998 1 93.75 99 LEU B CA 1
ATOM 1749 C C . LEU B 1 99 ? -14.031 2.002 -2.182 1 93.75 99 LEU B C 1
ATOM 1751 O O . LEU B 1 99 ? -14.922 2.586 -1.555 1 93.75 99 LEU B O 1
ATOM 1755 N N . ALA B 1 100 ? -13.867 0.727 -2.176 1 91.75 100 ALA B N 1
ATOM 1756 C CA . ALA B 1 100 ? -14.781 -0.128 -1.418 1 91.75 100 ALA B CA 1
ATOM 1757 C C . ALA B 1 100 ? -14.617 0.092 0.083 1 91.75 100 ALA B C 1
ATOM 1759 O O . ALA B 1 100 ? -15.578 -0.023 0.843 1 91.75 100 ALA B O 1
ATOM 1760 N N . SER B 1 101 ? -13.438 0.406 0.449 1 93.62 101 SER B N 1
ATOM 1761 C CA . SER B 1 101 ? -13.172 0.517 1.879 1 93.62 101 SER B CA 1
ATOM 1762 C C . SER B 1 101 ? -13.344 1.953 2.363 1 93.62 101 SER B C 1
ATOM 1764 O O . SER B 1 101 ? -13.438 2.201 3.568 1 93.62 101 SER B O 1
ATOM 1766 N N . ALA B 1 102 ? -13.438 2.912 1.496 1 93.06 102 ALA B N 1
ATOM 1767 C CA . ALA B 1 102 ? -13.359 4.336 1.807 1 93.06 102 ALA B CA 1
ATOM 1768 C C . ALA B 1 102 ? -14.484 4.758 2.742 1 93.06 102 ALA B C 1
ATOM 1770 O O . ALA B 1 102 ? -14.242 5.398 3.768 1 93.06 102 ALA B O 1
ATOM 1771 N N . PRO B 1 103 ? -15.734 4.324 2.475 1 87.94 103 PRO B N 1
ATOM 1772 C CA . PRO B 1 103 ? -16.812 4.789 3.35 1 87.94 103 PRO B CA 1
ATOM 1773 C C . PRO B 1 103 ? -16.625 4.344 4.801 1 87.94 103 PRO B C 1
ATOM 1775 O O . PRO B 1 103 ? -16.75 5.16 5.719 1 87.94 103 PRO B O 1
ATOM 1778 N N . ARG B 1 104 ? -16.312 3.121 4.961 1 87.56 104 ARG B N 1
ATOM 1779 C CA . ARG B 1 104 ? -16.125 2.598 6.312 1 87.56 104 ARG B CA 1
ATOM 1780 C C . ARG B 1 104 ? -14.859 3.168 6.949 1 87.56 104 ARG B C 1
ATOM 1782 O O . ARG B 1 104 ? -14.859 3.51 8.133 1 87.56 104 ARG B O 1
ATOM 1789 N N . ALA B 1 105 ? -13.828 3.244 6.121 1 89.88 105 ALA B N 1
ATOM 1790 C CA . ALA B 1 105 ? -12.555 3.742 6.637 1 89.88 105 ALA B CA 1
ATOM 1791 C C . ALA B 1 105 ? -12.688 5.18 7.129 1 89.88 105 ALA B C 1
ATOM 1793 O O . ALA B 1 105 ? -12.281 5.5 8.242 1 89.88 105 ALA B O 1
ATOM 1794 N N . LEU B 1 106 ? -13.352 6.008 6.406 1 90.12 106 LEU B N 1
ATOM 1795 C CA . LEU B 1 106 ? -13.469 7.422 6.746 1 90.12 106 LEU B CA 1
ATOM 1796 C C . LEU B 1 106 ? -14.398 7.621 7.938 1 90.12 106 LEU B C 1
ATOM 1798 O O . LEU B 1 106 ? -14.156 8.484 8.781 1 90.12 106 LEU B O 1
ATOM 1802 N N . LYS B 1 107 ? -15.406 6.758 8.008 1 86.38 107 LYS B N 1
ATOM 1803 C CA . LYS B 1 107 ? -16.328 6.848 9.141 1 86.38 107 LYS B CA 1
ATOM 1804 C C . LYS B 1 107 ? -15.648 6.402 10.438 1 86.38 107 LYS B C 1
ATOM 1806 O O . LYS B 1 107 ? -15.82 7.039 11.477 1 86.38 107 LYS B O 1
ATOM 1811 N N . ASN B 1 108 ?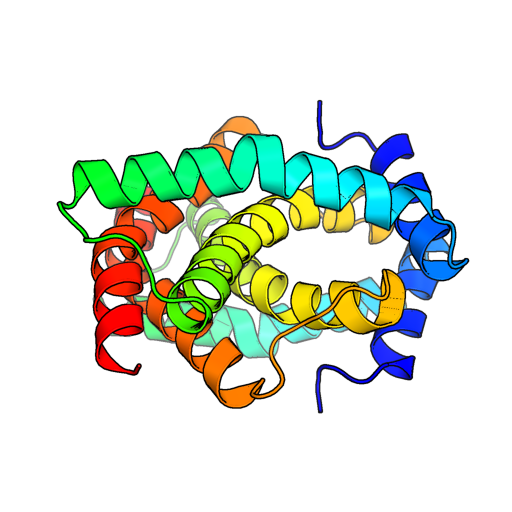 -14.883 5.312 10.312 1 86.06 108 ASN B N 1
ATOM 1812 C CA . ASN B 1 108 ? -14.219 4.773 11.492 1 86.06 108 ASN B CA 1
ATOM 1813 C C . ASN B 1 108 ? -13.141 5.723 12.008 1 86.06 108 ASN B C 1
ATOM 1815 O O . ASN B 1 108 ? -12.906 5.801 13.219 1 86.06 108 ASN B O 1
ATOM 1819 N N . LEU B 1 109 ? -12.539 6.441 11.148 1 82.62 109 LEU B N 1
ATOM 1820 C CA . LEU B 1 109 ? -11.469 7.371 11.508 1 82.62 109 LEU B CA 1
ATOM 1821 C C . LEU B 1 109 ? -12.039 8.586 12.234 1 82.62 109 LEU B C 1
ATOM 1823 O O . LEU B 1 109 ? -11.336 9.234 13.016 1 82.62 109 LEU B O 1
ATOM 1827 N N . ARG B 1 110 ? -13.242 8.836 12.023 1 81.12 110 ARG B N 1
ATOM 1828 C CA . ARG B 1 110 ? -13.891 9.977 12.656 1 81.12 110 ARG B CA 1
ATOM 1829 C C . ARG B 1 110 ? -14.438 9.609 14.023 1 81.12 110 ARG B C 1
ATOM 1831 O O . ARG B 1 110 ? -14.648 10.477 14.875 1 81.12 110 ARG B O 1
ATOM 1838 N N . LYS B 1 111 ? -14.688 8.344 14.18 1 73.88 111 LYS B N 1
ATOM 1839 C CA . LYS B 1 111 ? -15.211 7.891 15.469 1 73.88 111 LYS B CA 1
ATOM 1840 C C . LYS B 1 111 ? -14.109 7.844 16.516 1 73.88 111 LYS B C 1
ATOM 1842 O O . LYS B 1 111 ? -14.367 8.039 17.719 1 73.88 111 LYS B O 1
ATOM 1847 N N . THR B 1 112 ? -13 7.512 16.156 1 61.72 112 THR B N 1
ATOM 1848 C CA . THR B 1 112 ? -11.93 7.285 17.125 1 61.72 112 THR B CA 1
ATOM 1849 C C . THR B 1 112 ? -11.289 8.609 17.547 1 61.72 112 THR B C 1
ATOM 1851 O O . THR B 1 112 ? -10.523 8.656 18.516 1 61.72 112 THR B O 1
ATOM 1854 N N . THR B 1 113 ? -11.594 9.656 16.859 1 52.72 113 THR B N 1
ATOM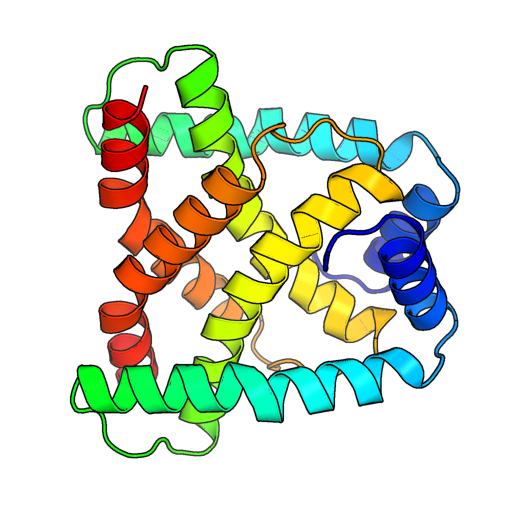 1855 C CA . THR B 1 113 ? -11.008 10.922 17.281 1 52.72 113 THR B CA 1
ATOM 1856 C C . THR B 1 113 ? -12.008 11.742 18.094 1 52.72 113 THR B C 1
ATOM 1858 O O . THR B 1 113 ? -13.188 11.812 17.734 1 52.72 113 THR B O 1
#

Sequence (226 aa):
MILQSDWIRIFIFAGLTRQAINDRYLADLRARVFDVVLQELRFEHGLAEPTAQQYEDEIEFVWGLHAAIFYVGVRKWVYGLPVPEDLDRLVAQKLDAFLASAPRALKNLRKTTMILQSDWIRIFIFAGLTRQAINDRYLADLRARVFDVVLQELRFEHGLAEPTAQQYEDEIEFVWGLHAAIFYVGVRKWVYGLPVPEDLDRLVAQKLDAFLASAPRALKNLRKTT

Organism: Ricinus communis (NCBI:txid3988)

Solvent-accessible surface area (backbone atoms only — not comparable to full-atom values): 12425 Å² total; per-residue (Å²): 120,92,67,37,56,68,58,52,52,49,53,53,51,33,19,72,68,68,42,68,64,52,54,56,51,50,52,48,45,40,65,67,44,49,49,50,50,51,52,51,51,29,61,75,69,71,50,76,84,66,53,75,67,42,42,56,53,51,50,51,58,51,46,30,54,52,26,33,56,54,40,54,36,43,36,39,62,35,52,66,42,92,68,77,84,58,55,69,60,51,51,50,50,52,50,48,34,50,60,60,14,42,65,60,46,57,52,52,49,55,66,78,98,122,93,68,39,54,69,58,54,51,50,53,54,50,33,19,71,68,68,42,68,62,53,54,57,52,50,51,49,45,40,64,66,43,48,50,51,52,51,51,52,50,28,60,76,68,70,51,76,84,65,54,75,68,40,44,57,53,51,49,50,58,51,48,28,54,53,26,31,57,54,42,54,37,42,35,39,64,34,54,64,40,92,69,76,84,58,52,68,58,52,52,50,52,53,50,49,33,49,62,61,15,40,66,59,44,57,52,54,50,54,66,78,99

Foldseek 3Di:
DLQDQVVLVVQVVCVVVVHCPVVVVVVCCCVPPLVVVLVVLCVVQVHDDDDPQLVVQSSVLVVVLVCQLSVLSCCCNVVVHDDDPPSVVVNVVSVVVSVVCSNVSSVVSRVVD/DLQDQVVLVVQVVCVVVVHCPVVVVVVCCCVPPLVVVLVVLCVVQVHDDDDPQLVVQSSVLVVVLVCQLSVLSCCCNVVVHDDDPPSVVVNVVSVVVSSVCSNVSSVVSRVVD